Protein AF-A0AAD7MWV4-F1 (afdb_monomer)

Mean predicted aligned error: 7.52 Å

Secondary structure (DSSP, 8-state):
--TT-SSGGGGS-SGGGGGGGHHHHHHHHHHHHHHHHHHHHHHHTTPPPP-SHHHHHHHTT--TTS---SS--GGGS-HHHHHHHHHHHHHHHHHHHHHHHHHHHHHHSSSS-S--HHHHHHHHHHHHHHHHHHHHHHHHHHHHHHHHHHHH-TT----HHHHHHHHHHHHHHHHHHHHHHHHHHHHHHHHTTGGGSHHHHTTHHHHTTS----S--

Organism: NCBI:txid1033252

Sequence (217 aa):
WWAFDIRGDEKEEGPIFNYGRLFTWFAVTAHVEKGFDAAITSFQRRESVPKTTAEAATCCHWRESEDLSAFTAWSALPGVVIKNMWMAAIAAVFLQWGTTGAAVFVAYWTPSIGIGCRSGSYLIYGIAATLSWILLVFSHLLSHSAMRRVERNPNHIPGFLSFFAVATRLFGKTLAICNAMWLIASSVMEDIGYFQTCWCQTDAYQYHQSGWTPVFK

Radius of gyration: 25.51 Å; Cα contacts (8 Å, |Δi|>4): 210; chains: 1; bounding box: 56×38×73 Å

Solvent-accessible surface area (backbone atoms only — not comparable to full-atom values): 11670 Å² total; per-residue (Å²): 132,80,47,77,45,58,73,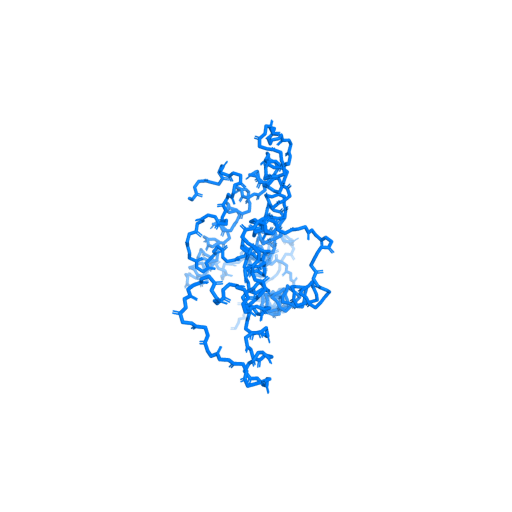38,51,47,75,48,87,58,80,91,29,48,81,45,32,57,59,42,54,48,50,53,48,54,53,52,50,51,28,50,55,33,43,53,53,41,53,74,70,66,51,78,82,62,89,45,72,69,46,40,30,57,55,29,67,54,56,99,78,69,72,81,57,71,54,67,56,79,90,74,58,57,69,67,56,58,51,51,54,52,51,51,50,51,51,51,52,48,56,52,45,55,53,39,45,48,51,24,50,55,44,21,66,47,93,32,78,39,56,18,58,63,17,40,48,40,46,52,43,51,49,36,49,51,52,16,50,54,28,39,53,50,14,40,56,31,20,50,57,40,51,38,47,31,70,78,34,76,86,52,77,78,49,71,52,34,53,51,16,26,52,33,31,43,52,13,51,52,38,42,52,51,35,53,52,47,53,54,52,50,54,52,34,54,75,76,42,57,58,71,35,69,61,32,43,18,16,28,83,71,41,56,88,75,39,52,63,80,90,78,127

pLDDT: mean 87.26, std 8.88, range [51.84, 97.62]

Structure (mmCIF, N/CA/C/O backbone):
data_AF-A0AAD7MWV4-F1
#
_entry.id   AF-A0AAD7MWV4-F1
#
loop_
_atom_site.group_PDB
_atom_site.id
_atom_site.type_symbol
_atom_site.label_atom_id
_atom_site.label_alt_id
_atom_site.label_comp_id
_atom_site.label_asym_id
_atom_site.label_entity_id
_atom_site.label_seq_id
_atom_site.pdbx_PDB_ins_code
_atom_site.Cartn_x
_atom_site.Cartn_y
_atom_site.Cartn_z
_atom_site.occupancy
_atom_site.B_iso_or_equiv
_atom_site.auth_seq_id
_atom_site.auth_comp_id
_atom_site.auth_asym_id
_atom_site.auth_atom_id
_atom_site.pdbx_PDB_model_num
ATOM 1 N N . TRP A 1 1 ? 16.503 -2.750 5.419 1.00 51.94 1 TRP A N 1
ATOM 2 C CA . TRP A 1 1 ? 15.342 -2.495 6.312 1.00 51.94 1 TRP A CA 1
ATOM 3 C C . TRP A 1 1 ? 15.202 -1.066 6.847 1.00 51.94 1 TRP A C 1
ATOM 5 O O . TRP A 1 1 ? 14.086 -0.546 6.834 1.00 51.94 1 TRP A O 1
ATOM 15 N N . TRP A 1 2 ? 16.272 -0.425 7.340 1.00 55.31 2 TRP A N 1
ATOM 16 C CA . TRP A 1 2 ? 16.222 0.962 7.825 1.00 55.31 2 TRP A CA 1
ATOM 17 C C . TRP A 1 2 ? 15.869 1.891 6.655 1.00 55.31 2 TRP A C 1
ATOM 19 O O . TRP A 1 2 ? 16.632 1.990 5.702 1.00 55.31 2 TRP A O 1
ATOM 29 N N . ALA A 1 3 ? 14.688 2.507 6.685 1.00 61.03 3 ALA A N 1
ATOM 30 C CA . ALA A 1 3 ? 14.006 3.149 5.552 1.00 61.03 3 ALA A CA 1
ATOM 31 C C . ALA A 1 3 ? 14.727 4.352 4.891 1.00 61.03 3 ALA A C 1
ATOM 33 O O . ALA A 1 3 ? 14.114 5.035 4.073 1.00 61.03 3 ALA A O 1
ATOM 34 N N . PHE A 1 4 ? 15.993 4.608 5.229 1.00 72.69 4 PHE A N 1
ATOM 35 C CA . PHE A 1 4 ? 16.789 5.772 4.837 1.00 72.69 4 PHE A CA 1
ATOM 36 C C . PHE A 1 4 ? 17.353 5.719 3.413 1.00 72.69 4 PHE A C 1
ATOM 38 O O . PHE A 1 4 ? 17.770 6.750 2.894 1.00 72.69 4 PHE A O 1
ATOM 45 N N . ASP A 1 5 ? 17.377 4.547 2.772 1.00 82.81 5 ASP A N 1
ATOM 46 C CA . ASP A 1 5 ? 17.825 4.435 1.380 1.00 82.81 5 ASP A CA 1
ATOM 47 C C . ASP A 1 5 ? 16.769 5.027 0.428 1.00 82.81 5 ASP A C 1
ATOM 49 O O . ASP A 1 5 ? 15.569 4.764 0.544 1.00 82.81 5 ASP A O 1
ATOM 53 N N . ILE A 1 6 ? 17.220 5.803 -0.554 1.00 80.69 6 ILE A N 1
ATOM 54 C CA . ILE A 1 6 ? 16.378 6.400 -1.594 1.00 80.69 6 ILE A CA 1
ATOM 55 C C . ILE A 1 6 ? 15.802 5.313 -2.501 1.00 80.69 6 ILE A C 1
ATOM 57 O O . ILE A 1 6 ? 14.628 5.398 -2.864 1.00 80.69 6 ILE A O 1
ATOM 61 N N . ARG A 1 7 ? 16.582 4.264 -2.806 1.00 80.69 7 ARG A N 1
ATOM 62 C CA . ARG A 1 7 ? 16.076 3.068 -3.506 1.00 80.69 7 ARG A CA 1
ATOM 63 C C . ARG A 1 7 ? 15.034 2.349 -2.662 1.00 80.69 7 ARG A C 1
ATOM 65 O O . ARG A 1 7 ? 14.045 1.839 -3.172 1.00 80.69 7 ARG A O 1
ATOM 72 N N . GLY A 1 8 ? 15.236 2.379 -1.348 1.00 83.06 8 GLY A N 1
ATOM 73 C CA . GLY A 1 8 ? 14.250 1.922 -0.392 1.00 83.06 8 GLY A CA 1
ATOM 74 C C . GLY A 1 8 ? 13.922 0.448 -0.520 1.00 83.06 8 GLY A C 1
ATOM 75 O O . GLY A 1 8 ? 14.800 -0.389 -0.712 1.00 83.06 8 GLY A O 1
ATOM 76 N N . ASP A 1 9 ? 12.628 0.165 -0.421 1.00 84.19 9 ASP A N 1
ATOM 77 C CA . ASP A 1 9 ? 12.087 -1.191 -0.388 1.00 84.19 9 ASP A CA 1
ATOM 78 C C . ASP A 1 9 ? 12.279 -1.943 -1.705 1.00 84.19 9 ASP A C 1
ATOM 80 O O . ASP A 1 9 ? 12.297 -3.164 -1.708 1.00 84.19 9 ASP A O 1
ATOM 84 N N . GLU A 1 10 ? 12.531 -1.250 -2.812 1.00 84.62 10 GLU A N 1
ATOM 85 C CA . GLU A 1 10 ? 12.816 -1.899 -4.087 1.00 84.62 10 GLU A CA 1
ATOM 86 C C . GLU A 1 10 ? 14.071 -2.790 -4.043 1.00 84.62 10 GLU A C 1
ATOM 88 O O . GLU A 1 10 ? 14.112 -3.868 -4.644 1.00 84.62 10 GLU A O 1
ATOM 93 N N . LYS A 1 11 ? 15.091 -2.366 -3.289 1.00 86.38 11 LYS A N 1
ATOM 94 C CA . LYS A 1 11 ? 16.346 -3.109 -3.123 1.00 86.38 11 LYS A CA 1
ATOM 95 C C . LYS A 1 11 ? 16.177 -4.342 -2.235 1.00 86.38 11 LYS A C 1
ATOM 97 O O . LYS A 1 11 ? 16.957 -5.282 -2.338 1.00 86.38 11 LYS A O 1
ATOM 102 N N . GLU A 1 12 ? 15.184 -4.334 -1.355 1.00 86.56 12 GLU A N 1
ATOM 103 C CA . GLU A 1 12 ? 15.005 -5.373 -0.349 1.00 86.56 12 GLU A CA 1
ATOM 104 C C . GLU A 1 12 ? 14.338 -6.606 -0.969 1.00 86.56 12 GLU A C 1
ATOM 106 O O . GLU A 1 12 ? 13.393 -6.509 -1.751 1.00 86.56 12 GLU A O 1
ATOM 111 N N . GLU A 1 13 ? 14.844 -7.789 -0.638 1.00 84.75 13 GLU A N 1
ATOM 112 C CA . GLU A 1 13 ? 14.312 -9.051 -1.144 1.00 84.75 13 GLU A CA 1
ATOM 113 C C . GLU A 1 13 ? 13.096 -9.519 -0.338 1.00 84.75 13 GLU A C 1
ATOM 115 O O . GLU A 1 13 ? 13.016 -9.328 0.875 1.00 84.75 13 GLU A O 1
ATOM 120 N N . GLY A 1 14 ? 12.157 -10.177 -1.018 1.00 84.06 14 GLY A N 1
ATOM 121 C CA . GLY A 1 14 ? 11.010 -10.829 -0.394 1.00 84.06 14 GLY A CA 1
ATOM 122 C C . GLY A 1 14 ? 9.652 -10.294 -0.858 1.00 84.06 14 GLY A C 1
ATOM 123 O O . GLY A 1 14 ? 9.541 -9.173 -1.356 1.00 84.06 14 GLY A O 1
ATOM 124 N N . PRO A 1 15 ? 8.586 -11.094 -0.678 1.00 83.38 15 PRO A N 1
ATOM 125 C CA . PRO A 1 15 ? 7.267 -10.799 -1.235 1.00 83.38 15 PRO A CA 1
ATOM 126 C C . PRO A 1 15 ? 6.638 -9.526 -0.657 1.00 83.38 15 PRO A C 1
ATOM 128 O O . PRO A 1 15 ? 5.903 -8.834 -1.357 1.00 83.38 15 PRO A O 1
ATOM 131 N N . ILE A 1 16 ? 6.965 -9.178 0.592 1.00 81.88 16 ILE A N 1
ATOM 132 C CA . ILE A 1 16 ? 6.458 -7.970 1.258 1.00 81.88 16 ILE A CA 1
ATOM 133 C C . ILE A 1 16 ? 6.932 -6.672 0.589 1.00 81.88 16 ILE A C 1
ATOM 135 O O . ILE A 1 16 ? 6.276 -5.646 0.730 1.00 81.88 16 ILE A O 1
ATOM 139 N N . PHE A 1 17 ? 8.028 -6.708 -0.174 1.00 85.06 17 PHE A N 1
ATOM 140 C CA . PHE A 1 17 ? 8.583 -5.541 -0.862 1.00 85.06 17 PHE A CA 1
ATOM 141 C C . PHE A 1 17 ? 8.210 -5.463 -2.344 1.00 85.06 17 PHE A C 1
ATOM 143 O O . PHE A 1 17 ? 8.574 -4.501 -3.019 1.00 85.06 17 PHE A O 1
ATOM 150 N N . ASN A 1 18 ? 7.436 -6.423 -2.863 1.00 85.44 18 ASN A N 1
ATOM 151 C CA . ASN A 1 18 ? 7.057 -6.463 -4.280 1.00 85.44 18 ASN A CA 1
ATOM 152 C C . ASN A 1 18 ? 6.318 -5.201 -4.744 1.00 85.44 18 ASN A C 1
ATOM 154 O O . ASN A 1 18 ? 6.450 -4.804 -5.901 1.00 85.44 18 ASN A O 1
ATOM 158 N N . TYR A 1 19 ? 5.589 -4.532 -3.845 1.00 83.12 19 TYR A N 1
ATOM 159 C CA . TYR A 1 19 ? 4.927 -3.261 -4.152 1.00 83.12 19 TYR A CA 1
ATOM 160 C C . TYR A 1 19 ? 5.919 -2.171 -4.603 1.00 83.12 19 TYR A C 1
ATOM 162 O O . TYR A 1 19 ? 5.546 -1.285 -5.369 1.00 83.12 19 TYR A O 1
ATOM 170 N N . GLY A 1 20 ? 7.175 -2.253 -4.149 1.00 83.31 20 GLY A N 1
ATOM 171 C CA . GLY A 1 20 ? 8.257 -1.330 -4.475 1.00 83.31 20 GLY A CA 1
ATOM 172 C C . GLY A 1 20 ? 8.947 -1.599 -5.815 1.00 83.31 20 GLY A C 1
ATOM 173 O O . GLY A 1 20 ? 9.823 -0.838 -6.194 1.00 83.31 20 GLY A O 1
ATOM 174 N N . ARG A 1 21 ? 8.590 -2.682 -6.519 1.00 85.38 21 ARG A N 1
ATOM 175 C CA . ARG A 1 21 ? 9.204 -3.111 -7.793 1.00 85.38 21 ARG A CA 1
ATOM 176 C C . ARG A 1 21 ? 8.245 -3.027 -8.968 1.00 85.38 21 ARG A C 1
ATOM 178 O O . ARG A 1 21 ? 8.513 -3.555 -10.038 1.00 85.38 21 ARG A O 1
ATOM 185 N N . LEU A 1 22 ? 7.090 -2.404 -8.774 1.00 82.81 22 LEU A N 1
ATOM 186 C CA . LEU A 1 22 ? 5.990 -2.468 -9.728 1.00 82.81 22 LEU A CA 1
ATOM 187 C C . LEU A 1 22 ? 6.400 -1.993 -11.134 1.00 82.81 22 LEU A C 1
ATOM 189 O O . LEU A 1 22 ? 6.060 -2.631 -12.127 1.00 82.81 22 LEU A O 1
ATOM 193 N N . PHE A 1 23 ? 7.155 -0.896 -11.221 1.00 83.00 23 PHE A N 1
ATOM 194 C CA . PHE A 1 23 ? 7.600 -0.342 -12.502 1.00 83.00 23 PHE A CA 1
ATOM 195 C C . PHE A 1 23 ? 8.780 -1.103 -13.090 1.00 83.00 23 PHE A C 1
ATOM 197 O O . PHE A 1 23 ? 8.803 -1.367 -14.287 1.00 83.00 23 PHE A O 1
ATOM 204 N N . THR A 1 24 ? 9.738 -1.485 -12.254 1.00 81.81 24 THR A N 1
ATOM 205 C CA . THR A 1 24 ? 10.972 -2.137 -12.697 1.00 81.81 24 THR A CA 1
ATOM 206 C C . THR A 1 24 ? 10.717 -3.576 -13.117 1.00 81.81 24 THR A C 1
ATOM 208 O O . THR A 1 24 ? 11.194 -4.017 -14.160 1.00 81.81 24 THR A O 1
ATOM 211 N N . TRP A 1 25 ? 9.823 -4.271 -12.415 1.00 83.06 25 TRP A N 1
ATOM 212 C CA . TRP A 1 25 ? 9.312 -5.573 -12.827 1.00 83.06 25 TRP A CA 1
ATOM 213 C C . TRP A 1 25 ? 8.522 -5.490 -14.135 1.00 83.06 25 TRP A C 1
ATOM 215 O O . TRP A 1 25 ? 8.694 -6.336 -15.014 1.00 83.06 25 TRP A O 1
ATOM 225 N N . PHE A 1 26 ? 7.699 -4.451 -14.313 1.00 81.69 26 PHE A N 1
ATOM 226 C CA . PHE A 1 26 ? 7.002 -4.238 -15.580 1.00 81.69 26 PHE A CA 1
ATOM 227 C C . PHE A 1 26 ? 7.977 -3.973 -16.740 1.00 81.69 26 PHE A C 1
ATOM 229 O O . PHE A 1 26 ? 7.827 -4.537 -17.819 1.00 81.69 26 PHE A O 1
ATOM 236 N N . ALA A 1 27 ? 9.008 -3.158 -16.515 1.00 79.69 27 ALA A N 1
ATOM 237 C CA . ALA A 1 27 ? 10.038 -2.869 -17.509 1.00 79.69 27 ALA A CA 1
ATOM 238 C C . ALA A 1 27 ? 10.745 -4.145 -17.984 1.00 79.69 27 ALA A C 1
ATOM 240 O O . ALA A 1 27 ? 10.863 -4.390 -19.185 1.00 79.69 27 ALA A O 1
ATOM 241 N N . VAL A 1 28 ? 11.164 -4.979 -17.027 1.00 82.81 28 VAL A N 1
ATOM 242 C CA . VAL A 1 28 ? 11.835 -6.253 -17.295 1.00 82.81 28 VAL A CA 1
ATOM 243 C C . VAL A 1 28 ? 10.908 -7.205 -18.041 1.00 82.81 28 VAL A C 1
ATOM 245 O O . VAL A 1 28 ? 11.306 -7.776 -19.051 1.00 82.81 28 VAL A O 1
ATOM 248 N N . THR A 1 29 ? 9.662 -7.356 -17.592 1.00 84.69 29 THR A N 1
ATOM 249 C CA . THR A 1 29 ? 8.717 -8.270 -18.248 1.00 84.69 29 THR A CA 1
ATOM 250 C C . THR A 1 29 ? 8.356 -7.834 -19.657 1.00 84.69 29 THR A C 1
ATOM 252 O O . THR A 1 29 ? 8.390 -8.671 -20.551 1.00 84.69 29 THR A O 1
ATOM 255 N N . ALA A 1 30 ? 8.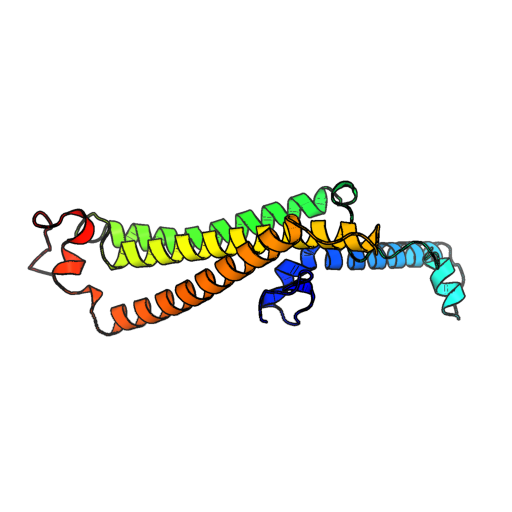123 -6.543 -19.893 1.00 80.62 30 ALA A N 1
ATOM 256 C CA . ALA A 1 30 ? 7.878 -6.020 -21.235 1.00 80.62 30 ALA A CA 1
ATOM 257 C C . ALA A 1 30 ? 9.091 -6.201 -22.165 1.00 80.62 30 ALA A C 1
ATOM 259 O O . ALA A 1 30 ? 8.933 -6.440 -23.362 1.00 80.62 30 ALA A O 1
ATOM 260 N N . HIS A 1 31 ? 10.313 -6.085 -21.638 1.00 80.12 31 HIS A N 1
ATOM 261 C CA . HIS A 1 31 ? 11.530 -6.339 -22.411 1.00 80.12 31 HIS A CA 1
ATOM 262 C C . HIS A 1 31 ? 11.666 -7.823 -22.790 1.00 80.12 31 HIS A C 1
ATOM 264 O O . HIS A 1 31 ? 11.952 -8.149 -23.943 1.00 80.12 31 HIS A O 1
ATOM 270 N N . VAL A 1 32 ? 11.403 -8.719 -21.836 1.00 85.31 32 VAL A N 1
ATOM 271 C CA . VAL A 1 32 ? 11.432 -10.172 -22.043 1.00 85.31 32 VAL A CA 1
ATOM 272 C C . VAL A 1 32 ? 10.339 -10.618 -23.021 1.00 85.31 32 VAL A C 1
ATOM 274 O O . VAL A 1 32 ? 10.633 -11.373 -23.945 1.00 85.31 32 VAL A O 1
ATOM 277 N N . GLU A 1 33 ? 9.112 -10.116 -22.871 1.00 86.88 33 GLU A N 1
ATOM 278 C CA . GLU A 1 33 ? 7.972 -10.387 -23.761 1.00 86.88 33 GLU A CA 1
ATOM 279 C C . GLU A 1 33 ? 8.300 -10.030 -25.216 1.00 86.88 33 GLU A C 1
ATOM 281 O O . GLU A 1 33 ? 8.187 -10.880 -26.095 1.00 86.88 33 GLU A O 1
ATOM 286 N N . LYS A 1 34 ? 8.825 -8.821 -25.465 1.00 84.00 34 LYS A N 1
ATOM 287 C CA . LYS A 1 34 ? 9.250 -8.398 -26.811 1.00 84.00 34 LYS A CA 1
ATOM 288 C C . LYS A 1 34 ? 10.309 -9.317 -27.417 1.00 84.00 34 LYS A C 1
ATOM 290 O O . LYS A 1 34 ? 10.264 -9.589 -28.614 1.00 84.00 34 LYS A O 1
ATOM 295 N N . GLY A 1 35 ? 11.261 -9.781 -26.605 1.00 84.50 35 GLY A N 1
ATOM 296 C CA . GLY A 1 35 ? 12.277 -10.732 -27.053 1.00 84.50 35 GLY A CA 1
ATOM 297 C C . GLY A 1 35 ? 11.662 -12.067 -27.478 1.00 84.50 35 GLY A C 1
ATOM 298 O O . GLY A 1 35 ? 12.000 -12.593 -28.537 1.00 84.50 35 GLY A O 1
ATOM 299 N N . PHE A 1 36 ? 10.711 -12.587 -26.696 1.00 88.31 36 PHE A N 1
ATOM 300 C CA . PHE A 1 36 ? 9.981 -13.805 -27.047 1.00 88.31 36 PHE A CA 1
ATOM 301 C C . PHE A 1 36 ? 9.131 -13.636 -28.310 1.00 88.31 36 PHE A C 1
ATOM 303 O O . PHE A 1 36 ? 9.188 -14.500 -29.182 1.00 88.31 36 PHE A O 1
ATOM 310 N N . ASP A 1 37 ? 8.409 -12.526 -28.458 1.00 89.50 37 ASP A N 1
ATOM 311 C CA . ASP A 1 37 ? 7.613 -12.242 -29.659 1.00 89.50 37 ASP A CA 1
ATOM 312 C C . ASP A 1 37 ? 8.480 -12.174 -30.924 1.00 89.50 37 ASP A C 1
ATOM 314 O O . ASP A 1 37 ? 8.126 -12.728 -31.974 1.00 89.50 37 ASP A O 1
ATOM 318 N N . ALA A 1 38 ? 9.652 -11.541 -30.826 1.00 86.06 38 ALA A N 1
ATOM 319 C CA . ALA A 1 38 ? 10.622 -11.476 -31.914 1.00 86.06 38 ALA A CA 1
ATOM 320 C C . ALA A 1 38 ? 11.157 -12.872 -32.282 1.00 86.06 38 ALA A C 1
ATOM 322 O O . ALA A 1 38 ? 11.156 -13.245 -33.459 1.00 86.06 38 ALA A O 1
ATOM 323 N N . ALA A 1 39 ? 11.513 -13.685 -31.283 1.00 85.94 39 ALA A N 1
ATOM 324 C CA . ALA A 1 39 ? 11.961 -15.060 -31.490 1.00 85.94 39 ALA A CA 1
ATOM 325 C C . ALA A 1 39 ? 10.873 -15.940 -32.134 1.00 85.94 39 ALA A C 1
ATOM 327 O O . ALA A 1 39 ? 11.145 -16.663 -33.092 1.00 85.94 39 ALA A O 1
ATOM 328 N N . ILE A 1 40 ? 9.622 -15.847 -31.668 1.00 89.50 40 ILE A N 1
ATOM 329 C CA . ILE A 1 40 ? 8.481 -16.571 -32.252 1.00 89.50 40 ILE A CA 1
ATOM 330 C C . ILE A 1 40 ? 8.292 -16.176 -33.721 1.00 89.50 40 ILE A C 1
ATOM 332 O O . ILE A 1 40 ? 8.108 -17.045 -34.576 1.00 89.50 40 ILE A O 1
ATOM 336 N N . THR A 1 41 ? 8.384 -14.882 -34.033 1.00 89.56 41 THR A N 1
ATOM 337 C CA . THR A 1 41 ? 8.254 -14.371 -35.405 1.00 89.56 41 THR A CA 1
ATOM 338 C C . THR A 1 41 ? 9.362 -14.903 -36.319 1.00 89.56 41 THR A C 1
ATOM 340 O O . THR A 1 41 ? 9.085 -15.301 -37.452 1.00 89.56 41 THR A O 1
ATOM 343 N N . SER A 1 42 ? 10.604 -14.966 -35.832 1.00 86.31 42 SER A N 1
ATOM 344 C CA . SER A 1 42 ? 11.741 -15.552 -36.555 1.00 86.31 42 SER A CA 1
ATOM 345 C C . SER A 1 42 ? 11.525 -17.048 -36.838 1.00 86.31 42 SER A C 1
ATOM 347 O O . SER A 1 42 ? 11.653 -17.499 -37.982 1.00 86.31 42 SER A O 1
ATOM 349 N N . PHE A 1 43 ? 11.053 -17.815 -35.847 1.00 86.06 43 PHE A N 1
ATOM 350 C CA . PHE A 1 43 ? 10.733 -19.235 -36.036 1.00 86.06 43 PHE A CA 1
ATOM 351 C C . PHE A 1 43 ? 9.599 -19.472 -37.035 1.00 86.06 43 PHE A C 1
ATOM 353 O O . PHE A 1 43 ? 9.680 -20.391 -37.852 1.00 86.06 43 PHE A O 1
ATOM 360 N N . GLN A 1 44 ? 8.560 -18.633 -37.029 1.00 90.62 44 GLN A N 1
ATOM 361 C CA . GLN A 1 44 ? 7.478 -18.709 -38.017 1.00 90.62 44 GLN A CA 1
ATOM 362 C C . GLN A 1 44 ? 7.979 -18.471 -39.448 1.00 90.62 44 GLN A C 1
ATOM 364 O O . GLN A 1 44 ? 7.474 -19.089 -40.387 1.00 90.62 44 GLN A O 1
ATOM 369 N N . ARG A 1 45 ? 9.012 -17.639 -39.622 1.00 89.25 45 ARG A N 1
ATOM 370 C CA . ARG A 1 45 ? 9.680 -17.403 -40.914 1.00 89.25 45 ARG A CA 1
ATOM 371 C C . ARG A 1 45 ? 10.652 -18.515 -41.321 1.00 89.25 45 ARG A C 1
ATOM 373 O O . ARG A 1 45 ? 11.243 -18.424 -42.393 1.00 89.25 45 ARG A O 1
ATOM 380 N N . ARG A 1 46 ? 10.778 -19.582 -40.518 1.00 86.31 46 ARG A N 1
ATOM 381 C CA . ARG A 1 46 ? 11.741 -20.687 -40.697 1.00 86.31 46 ARG A CA 1
ATOM 382 C C . ARG A 1 46 ? 13.197 -20.218 -40.739 1.00 86.31 46 ARG A C 1
ATOM 384 O O . ARG A 1 46 ? 14.032 -20.846 -41.389 1.00 86.31 46 ARG A O 1
ATOM 391 N N . GLU A 1 47 ? 13.503 -19.124 -40.053 1.00 83.94 47 GLU A N 1
ATOM 392 C CA . GLU A 1 47 ? 14.885 -18.711 -39.843 1.00 83.94 47 GLU A CA 1
ATOM 393 C C . GLU A 1 47 ? 15.599 -19.728 -38.933 1.00 83.94 47 GLU A C 1
ATOM 395 O O . GLU A 1 47 ? 14.978 -20.452 -38.147 1.00 83.94 47 GLU A O 1
ATOM 400 N N . SER A 1 48 ? 16.917 -19.849 -39.083 1.00 82.19 48 SER A N 1
ATOM 401 C CA . SER A 1 48 ? 17.710 -20.795 -38.298 1.00 82.19 48 SER A CA 1
ATOM 402 C C . SER A 1 48 ? 17.771 -20.382 -36.831 1.00 82.19 48 SER A C 1
ATOM 404 O O . SER A 1 48 ? 17.999 -19.211 -36.537 1.00 82.19 48 SER A O 1
ATOM 406 N N . VAL A 1 49 ? 17.666 -21.357 -35.922 1.00 84.31 49 VAL A N 1
ATOM 407 C CA . VAL A 1 49 ? 17.844 -21.134 -34.480 1.00 84.31 49 VAL A CA 1
ATOM 408 C C . VAL A 1 49 ? 19.211 -20.471 -34.233 1.00 84.31 49 VAL A C 1
ATOM 410 O O . VAL A 1 49 ? 20.221 -21.031 -34.681 1.00 84.31 49 VAL A O 1
ATOM 413 N N . PRO A 1 50 ? 19.271 -19.321 -33.535 1.00 85.69 50 PRO A N 1
ATOM 414 C CA . PRO A 1 50 ? 20.535 -18.674 -33.209 1.00 85.69 50 PRO A CA 1
ATOM 415 C C . PRO A 1 50 ? 21.403 -19.609 -32.358 1.00 85.69 50 PRO A C 1
ATOM 417 O O . PRO A 1 50 ? 20.927 -20.222 -31.401 1.00 85.69 50 PRO A O 1
ATOM 420 N N . LYS A 1 51 ? 22.681 -19.741 -32.718 1.00 86.94 51 LYS A N 1
ATOM 421 C CA . LYS A 1 51 ? 23.643 -20.637 -32.051 1.00 86.94 51 LYS A CA 1
ATOM 422 C C . LYS A 1 51 ? 24.515 -19.901 -31.043 1.00 86.94 51 LYS A C 1
ATOM 424 O O . LYS A 1 51 ? 25.108 -20.531 -30.171 1.00 86.94 51 LYS A O 1
ATOM 429 N N . THR A 1 52 ? 24.605 -18.581 -31.171 1.00 88.00 52 THR A N 1
ATOM 430 C CA . THR A 1 52 ? 25.391 -17.717 -30.289 1.00 88.00 52 THR A CA 1
ATOM 431 C C . THR A 1 52 ? 24.509 -16.686 -29.590 1.00 88.00 52 THR A C 1
ATOM 433 O O . THR A 1 52 ? 23.418 -16.355 -30.052 1.00 88.00 52 THR A O 1
ATOM 436 N N . THR A 1 53 ? 24.989 -16.144 -28.471 1.00 83.00 53 THR A N 1
ATOM 437 C CA . THR A 1 53 ? 24.305 -15.070 -27.733 1.00 83.00 53 THR A CA 1
ATOM 438 C C . THR A 1 53 ? 24.163 -13.792 -28.562 1.00 83.00 53 THR A C 1
ATOM 440 O O . THR A 1 53 ? 23.139 -13.124 -28.466 1.00 83.00 53 THR A O 1
ATOM 443 N N . ALA A 1 54 ? 25.142 -13.479 -29.416 1.00 83.19 54 ALA A N 1
ATOM 444 C CA . ALA A 1 54 ? 25.094 -12.330 -30.321 1.00 83.19 54 ALA A CA 1
ATOM 445 C C . ALA A 1 54 ? 24.032 -12.497 -31.425 1.00 83.19 54 ALA A C 1
ATOM 447 O O . ALA A 1 54 ? 23.276 -11.568 -31.720 1.00 83.19 54 ALA A O 1
ATOM 448 N N . GLU A 1 55 ? 23.921 -13.699 -31.999 1.00 83.88 55 GLU A N 1
ATOM 449 C CA . GLU A 1 55 ? 22.847 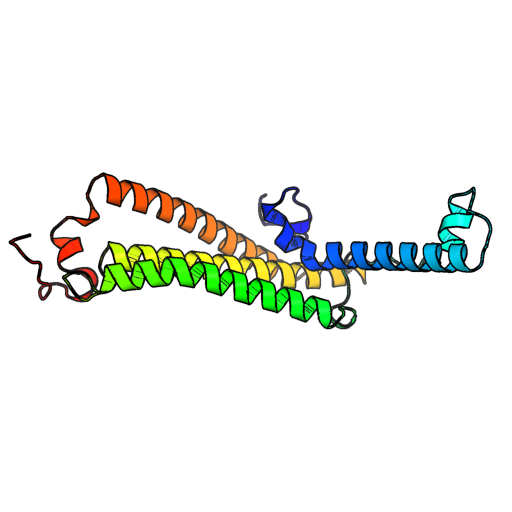-14.031 -32.943 1.00 83.88 55 GLU A CA 1
ATOM 450 C C . GLU A 1 55 ? 21.476 -13.991 -32.261 1.00 83.88 55 GLU A C 1
ATOM 452 O O . GLU A 1 55 ? 20.530 -13.463 -32.837 1.00 83.88 55 GLU A O 1
ATOM 457 N N . ALA A 1 56 ? 21.368 -14.489 -31.024 1.00 83.06 56 ALA A N 1
ATOM 458 C CA . ALA A 1 56 ? 20.127 -14.445 -30.255 1.00 83.06 56 ALA A CA 1
ATOM 459 C C . ALA A 1 56 ? 19.707 -13.005 -29.928 1.00 83.06 56 ALA A C 1
ATOM 461 O O . ALA A 1 56 ? 18.547 -12.655 -30.119 1.00 83.06 56 ALA A O 1
ATOM 462 N N . ALA A 1 57 ? 20.644 -12.145 -29.518 1.00 81.56 57 ALA A N 1
ATOM 463 C CA . ALA A 1 57 ? 20.376 -10.725 -29.300 1.00 81.56 57 ALA A CA 1
ATOM 464 C C . ALA A 1 57 ? 19.884 -10.043 -30.586 1.00 81.56 57 ALA A C 1
ATOM 466 O O . ALA A 1 57 ? 18.895 -9.316 -30.566 1.00 81.56 57 ALA A O 1
ATOM 467 N N . THR A 1 58 ? 20.507 -10.350 -31.727 1.00 82.88 58 THR A N 1
ATOM 468 C CA . THR A 1 58 ? 20.091 -9.820 -33.034 1.00 82.88 58 THR A CA 1
ATOM 469 C C . THR A 1 58 ? 18.697 -10.317 -33.433 1.00 82.88 58 THR A C 1
ATOM 471 O O . THR A 1 58 ? 17.859 -9.520 -33.853 1.00 82.88 58 THR A O 1
ATOM 474 N N . CYS A 1 59 ? 18.429 -11.615 -33.255 1.00 82.44 59 CYS A N 1
ATOM 475 C CA . CYS A 1 59 ? 17.137 -12.254 -33.513 1.00 82.44 59 CYS A CA 1
ATOM 476 C C . CYS A 1 59 ? 16.015 -11.664 -32.646 1.00 82.44 59 CYS A C 1
ATOM 478 O O . CYS A 1 59 ? 14.903 -11.463 -33.124 1.00 82.44 59 CYS A O 1
ATOM 480 N N . CYS A 1 60 ? 16.309 -11.362 -31.382 1.00 81.25 60 CYS A N 1
ATOM 481 C CA . CYS A 1 60 ? 15.368 -10.760 -30.439 1.00 81.25 60 CYS A CA 1
ATOM 482 C C . CYS A 1 60 ? 15.290 -9.227 -30.553 1.00 81.25 60 CYS A C 1
ATOM 484 O O . CYS A 1 60 ? 14.617 -8.590 -29.743 1.00 81.25 60 CYS A O 1
ATOM 486 N N . HIS A 1 61 ? 15.989 -8.622 -31.523 1.00 77.69 61 HIS A N 1
ATOM 487 C CA . HIS A 1 61 ? 16.144 -7.171 -31.669 1.00 77.69 61 HIS A CA 1
ATOM 488 C C . HIS A 1 61 ? 16.640 -6.462 -30.396 1.00 77.69 61 HIS A C 1
ATOM 490 O O . HIS A 1 61 ? 16.331 -5.296 -30.153 1.00 77.69 61 HIS A O 1
ATOM 496 N N . TRP A 1 62 ? 17.433 -7.149 -29.578 1.00 80.00 62 TRP A N 1
ATOM 497 C CA . TRP A 1 62 ? 18.100 -6.563 -28.425 1.00 80.00 62 TRP A CA 1
ATOM 498 C C . TRP A 1 62 ? 19.324 -5.787 -28.905 1.00 80.00 62 TRP A C 1
ATOM 500 O O . TRP A 1 62 ? 20.322 -6.365 -29.337 1.00 80.00 62 TRP A O 1
ATOM 510 N N . ARG A 1 63 ? 19.248 -4.456 -28.859 1.00 66.50 63 ARG A N 1
ATOM 511 C CA . ARG A 1 63 ? 20.388 -3.589 -29.158 1.00 66.50 63 ARG A CA 1
ATOM 512 C C . ARG A 1 63 ? 21.233 -3.439 -27.895 1.00 66.50 63 ARG A C 1
ATOM 514 O O . ARG A 1 63 ? 20.708 -3.029 -26.867 1.00 66.50 63 ARG A O 1
ATOM 521 N N . GLU A 1 64 ? 22.534 -3.712 -27.995 1.00 58.12 64 GLU A N 1
ATOM 522 C CA . GLU A 1 64 ? 23.523 -3.634 -26.897 1.00 58.12 64 GLU A CA 1
ATOM 523 C C . GLU A 1 64 ? 23.520 -2.292 -26.130 1.00 58.12 64 GLU A C 1
ATOM 525 O O . GLU A 1 64 ? 24.010 -2.223 -25.008 1.00 58.12 64 GLU A O 1
ATOM 530 N N . SER A 1 65 ? 22.956 -1.233 -26.725 1.00 51.84 65 SER A N 1
ATOM 531 C CA . SER A 1 65 ? 22.926 0.130 -26.188 1.00 51.84 65 SER A CA 1
ATOM 532 C C . SER A 1 65 ? 21.524 0.735 -26.027 1.00 51.84 65 SER A C 1
ATOM 534 O O . SER A 1 65 ? 21.428 1.936 -25.785 1.00 51.84 65 SER A O 1
ATOM 536 N N . GLU A 1 66 ? 20.433 -0.019 -26.213 1.00 54.03 66 GLU A N 1
ATOM 537 C CA . GLU A 1 66 ? 19.106 0.461 -25.794 1.00 54.03 66 GLU A CA 1
ATOM 538 C C . GLU A 1 66 ? 18.876 0.057 -24.341 1.00 54.03 66 GLU A C 1
ATOM 540 O O . GLU A 1 66 ? 18.267 -0.965 -24.032 1.00 54.03 66 GLU A O 1
ATOM 545 N N . ASP A 1 67 ? 19.464 0.898 -23.486 1.00 52.47 67 ASP A N 1
ATOM 546 C CA . ASP A 1 67 ? 19.241 1.080 -22.058 1.00 52.47 67 ASP A CA 1
ATOM 547 C C . ASP A 1 67 ? 18.003 0.345 -21.544 1.00 52.47 67 ASP A C 1
ATOM 549 O O . ASP A 1 67 ? 16.867 0.820 -21.668 1.00 52.47 67 ASP A O 1
ATOM 553 N N . LEU A 1 68 ? 18.225 -0.782 -20.867 1.00 61.81 68 LEU A N 1
ATOM 554 C CA . LEU A 1 68 ? 17.276 -1.254 -19.873 1.00 61.81 68 LEU A CA 1
ATOM 555 C C . LEU A 1 68 ? 17.281 -0.208 -18.750 1.00 61.81 68 LEU A C 1
ATOM 557 O O . LEU A 1 68 ? 17.963 -0.381 -17.743 1.00 61.81 68 LEU A O 1
ATOM 561 N N . SER A 1 69 ? 16.596 0.921 -18.963 1.00 68.62 69 SER A N 1
ATOM 562 C CA . SER A 1 69 ? 16.474 1.959 -17.951 1.00 68.62 69 SER A CA 1
ATOM 563 C C . SER A 1 69 ? 15.873 1.275 -16.740 1.00 68.62 69 SER A C 1
ATOM 565 O O . SER A 1 69 ? 14.740 0.779 -16.822 1.00 68.62 69 SER A O 1
ATOM 567 N N . ALA A 1 70 ? 16.632 1.212 -15.651 1.00 72.62 70 ALA A N 1
ATOM 568 C CA . ALA A 1 70 ? 16.180 0.576 -14.432 1.00 72.62 70 ALA A CA 1
ATOM 569 C C . ALA A 1 70 ? 14.853 1.214 -14.010 1.00 72.62 70 ALA A C 1
ATOM 571 O O . ALA A 1 70 ? 13.965 0.505 -13.559 1.00 72.62 70 ALA A O 1
ATOM 572 N N . PHE A 1 71 ? 14.664 2.515 -14.274 1.00 80.94 71 PHE A N 1
ATOM 573 C CA . PHE A 1 71 ? 13.456 3.256 -13.935 1.00 80.94 71 PHE A CA 1
ATOM 574 C C . PHE A 1 71 ? 12.693 3.762 -15.170 1.00 80.94 71 PHE A C 1
ATOM 576 O O . PHE A 1 71 ? 12.983 4.818 -15.740 1.00 80.94 71 PHE A O 1
ATOM 583 N N . THR A 1 72 ? 11.610 3.067 -15.536 1.00 82.81 72 THR A N 1
ATOM 584 C CA . THR A 1 72 ? 10.749 3.461 -16.665 1.00 82.81 72 THR A CA 1
ATOM 585 C C . THR A 1 72 ? 10.080 4.821 -16.479 1.00 82.81 72 THR A C 1
ATOM 587 O O . THR A 1 72 ? 9.580 5.172 -15.405 1.00 82.81 72 THR A O 1
ATOM 590 N N . ALA A 1 73 ? 9.985 5.584 -17.568 1.00 82.31 73 ALA A N 1
ATOM 591 C CA . ALA A 1 73 ? 9.221 6.824 -17.598 1.00 82.31 73 ALA A CA 1
ATOM 592 C C . ALA A 1 73 ? 7.714 6.581 -17.417 1.00 82.31 73 ALA A C 1
ATOM 594 O O . ALA A 1 73 ? 7.150 5.680 -18.026 1.00 82.31 73 ALA A O 1
ATOM 595 N N . TRP A 1 74 ? 7.041 7.463 -16.671 1.00 80.94 74 TRP A N 1
ATOM 596 C CA . TRP A 1 74 ? 5.583 7.424 -16.486 1.00 80.94 74 TRP A CA 1
ATOM 597 C C . TRP A 1 74 ? 4.800 7.419 -17.802 1.00 80.94 74 TRP A C 1
ATOM 599 O O . TRP A 1 74 ? 3.811 6.710 -17.933 1.00 80.94 74 TRP A O 1
ATOM 609 N N . SER A 1 75 ? 5.269 8.183 -18.790 1.00 80.19 75 SER A N 1
ATOM 610 C CA . SER A 1 75 ? 4.660 8.271 -20.120 1.00 80.19 75 SER A CA 1
ATOM 611 C C . SER A 1 75 ? 4.864 7.021 -20.978 1.00 80.19 75 SER A C 1
ATOM 613 O O . SER A 1 75 ? 4.192 6.879 -21.991 1.00 80.19 75 SER A O 1
ATOM 615 N N . ALA A 1 76 ? 5.801 6.143 -20.611 1.00 80.88 76 ALA A N 1
ATOM 616 C CA . ALA A 1 76 ? 6.096 4.914 -21.343 1.00 80.88 76 ALA A CA 1
ATOM 617 C C . ALA A 1 76 ? 5.276 3.713 -20.840 1.00 80.88 76 ALA A C 1
ATOM 619 O O . ALA A 1 76 ? 5.369 2.631 -21.414 1.00 80.88 76 ALA A O 1
ATOM 620 N N . LEU A 1 77 ? 4.483 3.882 -19.775 1.00 81.12 77 LEU A N 1
ATOM 621 C CA . LEU A 1 77 ? 3.659 2.811 -19.224 1.00 81.12 77 LEU A CA 1
ATOM 622 C C . LEU A 1 77 ? 2.429 2.567 -20.113 1.00 81.12 77 LEU A C 1
ATOM 624 O O . LEU A 1 77 ? 1.641 3.493 -20.328 1.00 81.12 77 LEU A O 1
ATOM 628 N N . PRO A 1 78 ? 2.207 1.330 -20.595 1.00 83.25 78 PRO A N 1
ATOM 629 C CA . PRO A 1 78 ? 1.001 1.000 -21.339 1.00 83.25 78 PRO A CA 1
ATOM 630 C C . PRO A 1 78 ? -0.251 1.198 -20.479 1.00 83.25 78 PRO A C 1
ATOM 632 O O . PRO A 1 78 ? -0.279 0.843 -19.298 1.00 83.25 78 PRO A O 1
ATOM 635 N N . GLY A 1 79 ? -1.330 1.698 -21.086 1.00 85.94 79 GLY A N 1
ATOM 636 C CA . GLY A 1 79 ? -2.589 1.963 -20.377 1.00 85.94 79 GLY A CA 1
ATOM 637 C C . GLY A 1 79 ? -3.193 0.724 -19.702 1.00 85.94 79 GLY A C 1
ATOM 638 O O . GLY A 1 79 ? -3.821 0.839 -18.651 1.00 85.94 79 GLY A O 1
ATOM 639 N N . VAL A 1 80 ? -2.943 -0.470 -20.252 1.00 86.44 80 VAL A N 1
ATOM 640 C CA . VAL A 1 80 ? -3.366 -1.754 -19.663 1.00 86.44 80 VAL A CA 1
ATOM 641 C C . VAL A 1 80 ? -2.741 -1.971 -18.284 1.00 86.44 80 VAL A C 1
ATOM 643 O O . VAL A 1 80 ? -3.416 -2.427 -17.367 1.00 86.44 80 VAL A O 1
ATOM 646 N N . VAL A 1 81 ? -1.477 -1.590 -18.102 1.00 84.19 81 VAL A N 1
ATOM 647 C CA . VAL A 1 81 ? -0.767 -1.758 -16.829 1.00 84.19 81 VAL A CA 1
ATOM 648 C C . VAL A 1 81 ? -1.352 -0.838 -15.778 1.00 84.19 81 VAL A C 1
ATOM 650 O O . VAL A 1 81 ? -1.702 -1.291 -14.695 1.00 84.19 81 VAL A O 1
ATOM 653 N N . ILE A 1 82 ? -1.523 0.441 -16.119 1.00 86.12 82 ILE A N 1
ATOM 654 C CA . ILE A 1 82 ? -2.123 1.434 -15.224 1.00 86.12 82 ILE A CA 1
ATOM 655 C C . ILE A 1 82 ? -3.525 0.977 -14.810 1.00 86.12 82 ILE A C 1
ATOM 657 O O . ILE A 1 82 ? -3.856 1.000 -13.626 1.00 86.12 82 ILE A O 1
ATOM 661 N N . LYS A 1 83 ? -4.326 0.482 -15.762 1.00 90.62 83 LYS A N 1
ATOM 662 C CA . LYS A 1 83 ? -5.639 -0.106 -15.479 1.00 90.62 83 LYS A CA 1
ATOM 663 C C . LYS A 1 83 ? -5.533 -1.270 -14.489 1.00 90.62 83 LYS A C 1
ATOM 665 O O . LYS A 1 83 ? -6.267 -1.282 -13.507 1.00 90.62 83 LYS A O 1
ATOM 670 N N . ASN A 1 84 ? -4.631 -2.223 -14.716 1.00 89.56 84 ASN A N 1
ATOM 671 C CA . ASN A 1 84 ? -4.462 -3.384 -13.840 1.00 89.56 84 ASN A CA 1
ATOM 672 C C . ASN A 1 84 ? -4.010 -2.980 -12.429 1.00 89.56 84 ASN A C 1
ATOM 674 O O . ASN A 1 84 ? -4.540 -3.506 -11.454 1.00 89.56 84 ASN A O 1
ATOM 678 N N . MET A 1 85 ? -3.096 -2.012 -12.310 1.00 87.38 85 MET A N 1
ATOM 679 C CA . MET A 1 85 ? -2.658 -1.458 -11.024 1.00 87.38 85 MET A CA 1
ATOM 680 C C . MET A 1 85 ? -3.833 -0.851 -10.248 1.00 87.38 85 MET A C 1
ATOM 682 O O . MET A 1 85 ? -4.028 -1.167 -9.075 1.00 87.38 85 MET A O 1
ATOM 686 N N . TRP A 1 86 ? -4.648 -0.020 -10.907 1.00 91.31 86 TRP A N 1
ATOM 687 C CA . TRP A 1 86 ? -5.827 0.588 -10.288 1.00 91.31 86 TRP A CA 1
ATOM 688 C C . TRP A 1 86 ? -6.879 -0.447 -9.895 1.00 91.31 86 TRP A C 1
ATOM 690 O O . TRP A 1 86 ? -7.402 -0.389 -8.785 1.00 91.31 86 TRP A O 1
ATOM 700 N N . MET A 1 87 ? -7.158 -1.424 -10.759 1.00 93.75 87 MET A N 1
ATOM 701 C CA . MET A 1 87 ? -8.100 -2.505 -10.456 1.00 93.75 87 MET A CA 1
ATOM 702 C C . MET A 1 87 ? -7.632 -3.351 -9.269 1.00 93.75 87 MET A C 1
ATOM 704 O O . MET A 1 87 ? -8.440 -3.674 -8.402 1.00 93.75 87 MET A O 1
ATOM 708 N N . ALA A 1 88 ? -6.336 -3.665 -9.190 1.00 92.06 88 ALA A N 1
ATOM 709 C CA . ALA A 1 88 ? -5.761 -4.385 -8.059 1.00 92.06 88 ALA A CA 1
ATOM 710 C C . ALA A 1 88 ? -5.863 -3.576 -6.756 1.00 92.06 88 ALA A C 1
ATOM 712 O O . ALA A 1 88 ? -6.243 -4.125 -5.725 1.00 92.06 88 ALA A O 1
ATOM 713 N N . ALA A 1 89 ? -5.592 -2.267 -6.804 1.00 92.44 89 ALA A N 1
ATOM 714 C CA . ALA A 1 89 ? -5.743 -1.382 -5.652 1.00 92.44 89 ALA A CA 1
ATOM 715 C C . ALA A 1 89 ? -7.202 -1.309 -5.169 1.00 92.44 89 ALA A C 1
ATOM 717 O O . ALA A 1 89 ? -7.461 -1.455 -3.976 1.00 92.44 89 ALA A O 1
ATOM 718 N N . ILE A 1 90 ? -8.162 -1.149 -6.087 1.00 95.38 90 ILE A N 1
ATOM 719 C CA . ILE A 1 90 ? -9.597 -1.135 -5.765 1.00 95.38 90 ILE A CA 1
ATOM 720 C C . ILE A 1 90 ? -10.023 -2.472 -5.157 1.00 95.38 90 ILE A C 1
ATOM 722 O O . ILE A 1 90 ? -10.691 -2.481 -4.126 1.00 95.38 90 ILE A O 1
ATOM 726 N N . ALA A 1 91 ? -9.609 -3.593 -5.752 1.00 96.25 91 ALA A N 1
ATOM 727 C CA . ALA A 1 91 ? -9.911 -4.921 -5.230 1.00 96.25 91 ALA A CA 1
ATOM 728 C C . ALA A 1 91 ? -9.341 -5.118 -3.815 1.00 96.25 91 ALA A C 1
ATOM 730 O O . ALA A 1 91 ? -10.045 -5.609 -2.938 1.00 96.25 91 ALA A O 1
ATOM 731 N N . ALA A 1 92 ? -8.103 -4.681 -3.563 1.00 93.81 92 ALA A N 1
ATOM 732 C CA . ALA A 1 92 ? -7.480 -4.763 -2.244 1.00 93.81 92 ALA A CA 1
ATOM 733 C C . ALA A 1 92 ? -8.220 -3.913 -1.195 1.00 93.81 92 ALA A C 1
ATOM 735 O O . ALA A 1 92 ? -8.510 -4.400 -0.103 1.00 93.81 92 ALA A O 1
ATOM 736 N N . VAL A 1 93 ? -8.584 -2.671 -1.531 1.00 95.12 93 VAL A N 1
ATOM 737 C CA . VAL A 1 93 ? -9.358 -1.784 -0.643 1.00 95.12 93 VAL A CA 1
ATOM 738 C C . VAL A 1 93 ? -10.748 -2.360 -0.374 1.00 95.12 93 VAL A C 1
ATOM 740 O O . VAL A 1 93 ? -11.199 -2.344 0.771 1.00 95.12 93 VAL A O 1
ATOM 743 N N . PHE A 1 94 ? -11.405 -2.908 -1.398 1.00 96.50 94 PHE A N 1
ATOM 744 C CA . PHE A 1 94 ? -12.698 -3.570 -1.257 1.00 96.50 94 PHE A CA 1
ATOM 745 C C . PHE A 1 94 ? -12.615 -4.792 -0.341 1.00 96.50 94 PHE A C 1
ATOM 747 O O . PHE A 1 94 ? -13.458 -4.941 0.532 1.00 96.50 94 PHE A O 1
ATOM 754 N N . LEU A 1 95 ? -11.595 -5.643 -0.479 1.00 95.75 95 LEU A N 1
ATOM 755 C CA . LEU A 1 95 ? -11.406 -6.796 0.408 1.00 95.75 95 LEU A CA 1
ATOM 756 C C . LEU A 1 95 ? -11.123 -6.368 1.857 1.00 95.75 95 LEU A C 1
ATOM 758 O O . LEU A 1 95 ? -11.708 -6.922 2.793 1.00 95.75 95 LEU A O 1
ATOM 762 N N . GLN A 1 96 ? -10.279 -5.349 2.043 1.00 95.38 96 GLN A N 1
ATOM 763 C CA . GLN A 1 96 ? -9.936 -4.812 3.361 1.00 95.38 96 GLN A CA 1
ATOM 764 C C . GLN A 1 96 ? -11.169 -4.250 4.077 1.00 95.38 96 GLN A C 1
ATOM 766 O O . GLN A 1 96 ? -11.457 -4.624 5.215 1.00 95.38 96 GLN A O 1
ATOM 771 N N . TRP A 1 97 ? -11.908 -3.354 3.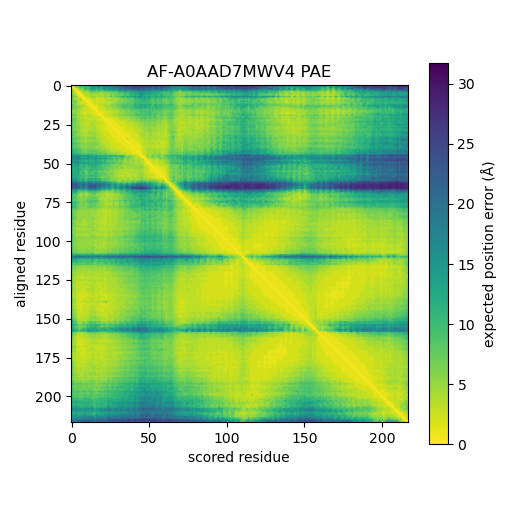421 1.00 97.06 97 TRP A N 1
ATOM 772 C CA . TRP A 1 97 ? -13.088 -2.721 4.011 1.00 97.06 97 TRP A CA 1
ATOM 773 C C . TRP A 1 97 ? -14.337 -3.591 3.949 1.00 97.06 97 TRP A C 1
ATOM 775 O O . TRP A 1 97 ? -15.223 -3.415 4.774 1.00 97.06 97 TRP A O 1
ATOM 785 N N . GLY A 1 98 ? -14.409 -4.559 3.043 1.00 96.75 98 GLY A N 1
ATOM 786 C CA . GLY A 1 98 ? -15.498 -5.529 2.998 1.00 96.75 98 GLY A CA 1
ATOM 787 C C . GLY A 1 98 ? -15.525 -6.384 4.260 1.00 96.75 98 GLY A C 1
ATOM 788 O O . GLY A 1 98 ? -16.576 -6.559 4.866 1.00 96.75 98 GLY A O 1
ATOM 789 N N . THR A 1 99 ? -14.360 -6.850 4.711 1.00 94.62 99 THR A N 1
ATOM 790 C CA . THR A 1 99 ? -14.238 -7.639 5.945 1.00 94.62 99 THR A CA 1
ATOM 791 C C . THR A 1 99 ? -14.234 -6.755 7.192 1.00 94.62 99 THR A C 1
ATOM 793 O O . THR A 1 99 ? -15.065 -6.932 8.082 1.00 94.62 99 THR A O 1
ATOM 796 N N . THR A 1 100 ? -13.355 -5.749 7.239 1.00 96.31 100 THR A N 1
ATOM 797 C CA . THR A 1 100 ? -13.222 -4.856 8.402 1.00 96.31 100 THR A CA 1
ATOM 798 C C . THR A 1 100 ? -14.474 -4.009 8.603 1.00 96.31 100 THR A C 1
ATOM 800 O O . THR A 1 100 ? -14.954 -3.865 9.721 1.00 96.31 100 THR A O 1
ATOM 803 N N . GLY A 1 101 ? -15.046 -3.472 7.525 1.00 95.81 101 GLY A N 1
ATOM 804 C CA . GLY A 1 101 ? -16.262 -2.665 7.573 1.00 95.81 101 GLY A CA 1
ATOM 805 C C . GLY A 1 101 ? -17.487 -3.475 7.986 1.00 95.81 101 GLY A C 1
ATOM 806 O O . GLY A 1 101 ? -18.289 -2.973 8.766 1.00 95.81 101 GLY A O 1
ATOM 807 N N . ALA A 1 102 ? -17.606 -4.738 7.560 1.00 96.38 102 ALA A N 1
ATOM 808 C CA . ALA A 1 102 ? -18.652 -5.627 8.064 1.00 96.38 102 ALA A CA 1
ATOM 809 C C . ALA A 1 102 ? -18.490 -5.897 9.570 1.00 96.38 102 ALA A C 1
ATOM 811 O O . ALA A 1 102 ? -19.473 -5.837 10.306 1.00 96.38 102 ALA A O 1
ATOM 812 N N . ALA A 1 103 ? -17.260 -6.121 10.049 1.00 94.81 103 ALA A N 1
ATOM 813 C CA . ALA A 1 103 ? -16.985 -6.288 11.477 1.00 94.81 103 ALA A CA 1
ATOM 814 C C . ALA A 1 103 ? -17.321 -5.021 12.285 1.00 94.81 103 ALA A C 1
ATOM 816 O O . ALA A 1 103 ? -17.964 -5.112 13.331 1.00 94.81 103 ALA A O 1
ATOM 817 N N . VAL A 1 104 ? -16.950 -3.838 11.779 1.00 95.94 104 VAL A N 1
ATOM 818 C CA . VAL A 1 104 ? -17.332 -2.540 12.360 1.00 95.94 104 VAL A CA 1
ATOM 819 C C . VAL A 1 104 ? -18.851 -2.401 12.395 1.00 95.94 104 VAL A C 1
ATOM 821 O O . VAL A 1 104 ? -19.390 -2.052 13.438 1.00 95.94 104 VAL A O 1
ATOM 824 N N . PHE A 1 105 ? -19.541 -2.700 11.291 1.00 95.38 105 PHE A N 1
ATOM 825 C CA . PHE A 1 105 ? -20.995 -2.596 11.194 1.00 95.38 105 PHE A CA 1
ATOM 826 C C . PHE A 1 105 ? -21.685 -3.490 12.224 1.00 95.38 105 PHE A C 1
ATOM 828 O O . PHE A 1 105 ? -22.491 -3.005 13.010 1.00 95.38 105 PHE A O 1
ATOM 835 N N . VAL A 1 106 ? -21.329 -4.775 12.283 1.00 93.94 106 VAL A N 1
ATOM 836 C CA . VAL A 1 106 ? -21.924 -5.705 13.252 1.00 93.94 106 VAL A CA 1
ATOM 837 C C . VAL A 1 106 ? -21.674 -5.223 14.681 1.00 93.94 106 VAL A C 1
ATOM 839 O O . VAL A 1 106 ? -22.623 -5.123 15.455 1.00 93.94 106 VAL A O 1
ATOM 842 N N . ALA A 1 107 ? -20.431 -4.861 15.015 1.00 91.38 107 ALA A N 1
ATOM 843 C CA . ALA A 1 107 ? -20.064 -4.414 16.358 1.00 91.38 107 ALA A CA 1
ATOM 844 C C . ALA A 1 107 ? -20.685 -3.064 16.751 1.00 91.38 107 ALA A C 1
ATOM 846 O O . ALA A 1 107 ? -20.907 -2.835 17.931 1.00 91.38 107 ALA A O 1
ATOM 847 N N . TYR A 1 108 ? -20.960 -2.181 15.790 1.00 92.94 108 TYR A N 1
ATOM 848 C CA . TYR A 1 108 ? -21.610 -0.891 16.029 1.00 92.94 108 TYR A CA 1
ATOM 849 C C . TYR A 1 108 ? -23.094 -1.044 16.374 1.00 92.94 108 TYR A C 1
ATOM 851 O O . TYR A 1 108 ? -23.639 -0.236 17.113 1.00 92.94 108 TYR A O 1
ATOM 859 N N . TRP A 1 109 ? -23.756 -2.066 15.822 1.00 91.81 109 TRP A N 1
ATOM 860 C CA . TRP A 1 109 ? -25.193 -2.299 15.999 1.00 91.81 109 TRP A CA 1
ATOM 861 C C . TRP A 1 109 ? -25.532 -3.300 17.115 1.00 91.81 109 TRP A C 1
ATOM 863 O O . TRP A 1 109 ? -26.705 -3.624 17.299 1.00 91.81 109 TRP A O 1
ATOM 873 N N . THR A 1 110 ? -24.550 -3.808 17.867 1.00 84.44 110 THR A N 1
ATOM 874 C CA . THR A 1 110 ? -24.804 -4.734 18.984 1.00 84.44 110 THR A CA 1
ATOM 875 C C . THR A 1 110 ? -24.730 -4.035 20.338 1.00 84.44 110 THR A C 1
ATOM 877 O O . THR A 1 110 ? -23.773 -3.330 20.616 1.00 84.44 110 THR A O 1
ATOM 880 N N . PRO A 1 111 ? -25.571 -4.461 21.290 1.00 75.69 111 PRO A N 1
ATOM 881 C CA . PRO A 1 111 ? -26.853 -3.840 21.647 1.00 75.69 111 PRO A CA 1
ATOM 882 C C . PRO A 1 111 ? -26.807 -2.330 21.962 1.00 75.69 111 PRO A C 1
ATOM 884 O O . PRO A 1 111 ? -27.850 -1.686 21.883 1.00 75.69 111 PRO A O 1
ATOM 887 N N . SER A 1 112 ? -25.648 -1.756 22.288 1.00 81.56 112 SER A N 1
ATOM 888 C CA . SER A 1 112 ? -25.460 -0.308 22.376 1.00 81.56 112 SER A CA 1
ATOM 889 C C . SER A 1 112 ? -25.072 0.211 20.988 1.00 81.56 112 SER A C 1
ATOM 891 O O . SER A 1 112 ? -24.118 -0.261 20.378 1.00 81.56 112 SER A O 1
ATOM 893 N N . ILE A 1 113 ? -25.875 1.116 20.422 1.00 87.00 113 ILE A N 1
ATOM 894 C CA . ILE A 1 113 ? -25.578 1.675 19.097 1.00 87.00 113 ILE A CA 1
ATOM 895 C C . ILE A 1 113 ? -24.485 2.724 19.271 1.00 87.00 113 ILE A C 1
ATOM 897 O O . ILE A 1 113 ? -24.773 3.789 19.812 1.00 87.00 113 ILE A O 1
ATOM 901 N N . GLY A 1 114 ? -23.267 2.464 18.795 1.00 87.69 114 GLY A N 1
ATOM 902 C CA . GLY A 1 114 ? -22.168 3.402 19.002 1.00 87.69 114 GLY A CA 1
ATOM 903 C C . GLY A 1 114 ? -20.768 2.919 18.630 1.00 87.69 114 GLY A C 1
ATOM 904 O O . GLY A 1 114 ? -20.509 1.769 18.259 1.00 87.69 114 GLY A O 1
ATOM 905 N N . ILE A 1 115 ? -19.823 3.856 18.717 1.00 89.75 115 ILE A N 1
ATOM 906 C CA . ILE A 1 115 ? -18.389 3.573 18.643 1.00 89.75 115 ILE A CA 1
ATOM 907 C C . ILE A 1 115 ? -17.914 3.147 20.035 1.00 89.75 115 ILE A C 1
ATOM 909 O O . ILE A 1 115 ? -17.500 3.966 20.859 1.00 89.75 115 ILE A O 1
ATOM 913 N N . GLY A 1 116 ? -17.985 1.843 20.277 1.00 90.12 116 GLY A N 1
ATOM 914 C CA . GLY A 1 116 ? -17.439 1.183 21.454 1.00 90.12 116 GLY A CA 1
ATOM 915 C C . GLY A 1 116 ? -15.986 0.762 21.287 1.00 90.12 116 GLY A C 1
ATOM 916 O O . GLY A 1 116 ? -15.346 0.996 20.260 1.00 90.12 116 GLY A O 1
ATOM 917 N N . CYS A 1 117 ? -15.464 0.048 22.284 1.00 92.12 117 CYS A N 1
ATOM 918 C CA . CYS A 1 117 ? -14.104 -0.499 22.229 1.00 92.12 117 CYS A CA 1
ATOM 919 C C . CYS A 1 117 ? -13.901 -1.456 21.046 1.00 92.12 117 CYS A C 1
ATOM 921 O O . CYS A 1 117 ? -12.839 -1.459 20.428 1.00 92.12 117 CYS A O 1
ATOM 923 N N . ARG A 1 118 ? -14.919 -2.266 20.725 1.00 92.75 118 ARG A N 1
ATOM 924 C CA . ARG A 1 118 ? -14.843 -3.288 19.675 1.00 92.75 118 ARG A CA 1
ATOM 925 C C . ARG A 1 118 ? -14.947 -2.673 18.278 1.00 92.75 118 ARG A C 1
ATOM 927 O O . ARG A 1 118 ? -14.020 -2.808 17.483 1.00 92.75 118 ARG A O 1
ATOM 934 N N . SER A 1 119 ? -16.036 -1.953 17.999 1.00 94.00 119 SER A N 1
ATOM 935 C CA . SER A 1 119 ? -16.236 -1.263 16.717 1.00 94.00 119 SER A CA 1
ATOM 936 C C . SER A 1 119 ? -15.157 -0.202 16.469 1.00 94.00 119 SER A C 1
ATOM 938 O O . SER A 1 119 ? -14.619 -0.122 15.365 1.00 94.00 119 SER A O 1
ATOM 940 N N . GLY A 1 120 ? -14.757 0.541 17.506 1.00 93.19 120 GLY A N 1
ATOM 941 C CA . GLY A 1 120 ? -13.649 1.494 17.461 1.00 93.19 120 GLY A CA 1
ATOM 942 C C . GLY A 1 120 ? -12.293 0.839 17.192 1.00 93.19 120 GLY A C 1
ATOM 943 O O . GLY A 1 120 ? -11.538 1.343 16.363 1.00 93.19 120 GLY A O 1
ATOM 944 N N . SER A 1 121 ? -11.989 -0.307 17.813 1.00 94.50 121 SER A N 1
ATOM 945 C CA . SER A 1 121 ? -10.741 -1.034 17.541 1.00 94.50 121 SER A CA 1
ATOM 946 C C . SER A 1 121 ? -10.644 -1.496 16.084 1.00 94.50 121 SER A C 1
ATOM 948 O O . SER A 1 121 ? -9.620 -1.260 15.436 1.00 94.50 121 SER A O 1
ATOM 950 N N . TYR A 1 122 ? -11.713 -2.087 15.538 1.00 95.44 122 TYR A N 1
ATOM 951 C CA . TYR A 1 122 ? -11.749 -2.496 14.131 1.00 95.44 122 TYR A CA 1
ATOM 952 C C . TYR A 1 122 ? -11.615 -1.295 13.185 1.00 95.44 122 TYR A C 1
ATOM 954 O O . TYR A 1 122 ? -10.929 -1.384 12.164 1.00 95.44 122 TYR A O 1
ATOM 962 N N . LEU A 1 123 ? -12.207 -0.150 13.540 1.00 95.75 123 LEU A N 1
ATOM 963 C CA . LEU A 1 123 ? -12.090 1.084 12.767 1.00 95.75 123 LEU A CA 1
ATOM 964 C C . LEU A 1 123 ? -10.655 1.632 12.772 1.00 95.75 123 LEU A C 1
ATOM 966 O O . LEU A 1 123 ? -10.130 1.964 11.708 1.00 95.75 123 LEU A O 1
ATOM 970 N N . ILE A 1 124 ? -10.001 1.681 13.939 1.00 95.88 124 ILE A N 1
ATOM 971 C CA . ILE A 1 124 ? -8.588 2.075 14.070 1.00 95.88 124 ILE A CA 1
ATOM 972 C C . ILE A 1 124 ? -7.715 1.174 13.198 1.00 95.88 124 ILE A C 1
ATOM 974 O O . ILE A 1 124 ? -6.892 1.683 12.435 1.00 95.88 124 ILE A O 1
ATOM 978 N N . TYR A 1 125 ? -7.939 -0.142 13.254 1.00 96.69 125 TYR A N 1
ATOM 979 C CA . TYR A 1 125 ? -7.221 -1.106 12.428 1.00 96.69 125 TYR A CA 1
ATOM 980 C C . TYR A 1 125 ? -7.393 -0.828 10.925 1.00 96.69 125 TYR A C 1
ATOM 982 O O . TYR A 1 125 ? -6.408 -0.729 10.188 1.00 96.69 125 TYR A O 1
ATOM 990 N N . GLY A 1 126 ? -8.633 -0.651 10.457 1.00 96.75 126 GLY A N 1
ATOM 991 C CA . GLY A 1 126 ? -8.923 -0.393 9.043 1.00 96.75 126 GLY A CA 1
ATOM 992 C C . GLY A 1 126 ? -8.316 0.918 8.532 1.00 96.75 126 GLY A C 1
ATOM 993 O O . GLY A 1 126 ? -7.737 0.958 7.440 1.00 96.75 126 GLY A O 1
ATOM 994 N N . ILE A 1 127 ? -8.384 1.983 9.335 1.00 97.06 127 ILE A N 1
ATOM 995 C CA . ILE A 1 127 ? -7.817 3.295 8.995 1.00 97.06 127 ILE A CA 1
ATOM 996 C C . ILE A 1 127 ? -6.286 3.241 8.992 1.00 97.06 127 ILE A C 1
ATOM 998 O O . ILE A 1 127 ? -5.661 3.671 8.024 1.00 97.06 127 ILE A O 1
ATOM 1002 N N . ALA A 1 128 ? -5.656 2.686 10.028 1.00 97.00 128 ALA A N 1
ATOM 1003 C CA . ALA A 1 128 ? -4.199 2.595 10.097 1.00 97.00 128 ALA A CA 1
ATOM 1004 C C . ALA A 1 128 ? -3.629 1.710 8.975 1.00 97.00 128 ALA A C 1
ATOM 1006 O O . ALA A 1 128 ? -2.623 2.074 8.358 1.00 97.00 128 ALA A O 1
ATOM 1007 N N . ALA A 1 129 ? -4.300 0.601 8.642 1.00 96.50 129 ALA A N 1
ATOM 1008 C CA . ALA A 1 129 ? -3.941 -0.247 7.508 1.00 96.50 129 ALA A CA 1
ATOM 1009 C C . ALA A 1 129 ? -3.973 0.540 6.189 1.00 96.50 129 ALA A C 1
ATOM 1011 O O . ALA A 1 129 ? -2.981 0.566 5.458 1.00 96.50 129 ALA A O 1
ATOM 1012 N N . THR A 1 130 ? -5.074 1.239 5.905 1.00 96.50 130 THR A N 1
ATOM 1013 C CA . THR A 1 130 ? -5.221 1.994 4.651 1.00 96.50 130 THR A CA 1
ATOM 1014 C C . THR A 1 130 ? -4.274 3.185 4.553 1.00 96.50 130 THR A C 1
ATOM 1016 O O . THR A 1 130 ? -3.658 3.379 3.505 1.00 96.50 130 THR A O 1
ATOM 1019 N N . LEU A 1 131 ? -4.077 3.936 5.638 1.00 96.88 131 LEU A N 1
ATOM 1020 C CA . LEU A 1 131 ? -3.099 5.024 5.680 1.00 96.88 131 LEU A CA 1
ATOM 1021 C C . LEU A 1 131 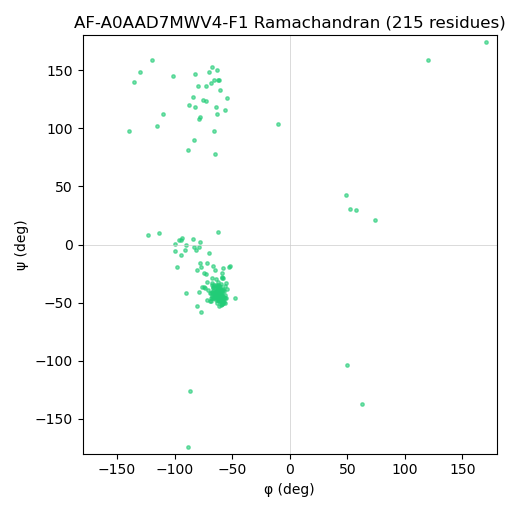? -1.673 4.512 5.476 1.00 96.88 131 LEU A C 1
ATOM 1023 O O . LEU A 1 131 ? -0.929 5.101 4.692 1.00 96.88 131 LEU A O 1
ATOM 1027 N N . SER A 1 132 ? -1.289 3.408 6.127 1.00 96.75 132 SER A N 1
ATOM 1028 C CA . SER A 1 132 ? 0.054 2.840 5.960 1.00 96.75 132 SER A CA 1
ATOM 1029 C C . SER A 1 132 ? 0.309 2.429 4.509 1.00 96.75 132 SER A C 1
ATOM 1031 O O . SER A 1 132 ? 1.342 2.785 3.946 1.00 96.75 132 SER A O 1
ATOM 1033 N N . TRP A 1 133 ? -0.666 1.786 3.862 1.00 95.06 133 TRP A N 1
ATOM 1034 C CA . TRP A 1 133 ? -0.592 1.432 2.448 1.00 95.06 133 TRP A CA 1
ATOM 1035 C C . TRP A 1 133 ? -0.449 2.664 1.543 1.00 95.06 133 TRP A C 1
ATOM 1037 O O . TRP A 1 133 ? 0.468 2.700 0.723 1.00 95.06 133 TRP A O 1
ATOM 1047 N N . ILE A 1 134 ? -1.281 3.699 1.721 1.00 95.19 134 ILE A N 1
ATOM 1048 C CA . ILE A 1 134 ? -1.203 4.943 0.931 1.00 95.19 134 ILE A CA 1
ATOM 1049 C C . ILE A 1 134 ? 0.181 5.585 1.066 1.00 95.19 134 ILE A C 1
ATOM 1051 O O . ILE A 1 134 ? 0.781 5.975 0.065 1.00 95.19 134 ILE A O 1
ATOM 1055 N N . LEU A 1 135 ? 0.712 5.663 2.288 1.00 95.56 135 LEU A N 1
ATOM 1056 C CA . LEU A 1 135 ? 2.026 6.244 2.565 1.00 95.56 135 LEU A CA 1
ATOM 1057 C C . LEU A 1 135 ? 3.161 5.459 1.901 1.00 95.56 135 LEU A C 1
ATOM 1059 O O . LEU A 1 135 ? 4.064 6.064 1.324 1.00 95.56 135 LEU A O 1
ATOM 1063 N N . LEU A 1 136 ? 3.116 4.125 1.952 1.00 93.62 136 LEU A N 1
ATOM 1064 C CA . LEU A 1 136 ? 4.129 3.263 1.339 1.00 93.62 136 LEU A CA 1
ATOM 1065 C C . LEU A 1 136 ? 4.067 3.306 -0.192 1.00 93.62 136 LEU A C 1
ATOM 1067 O O . LEU A 1 136 ? 5.108 3.417 -0.842 1.00 93.62 136 LEU A O 1
ATOM 1071 N N . VAL A 1 137 ? 2.865 3.292 -0.777 1.00 92.38 137 VAL A N 1
ATOM 1072 C CA . VAL A 1 137 ? 2.686 3.464 -2.226 1.00 92.38 137 VAL A CA 1
ATOM 1073 C C . VAL A 1 137 ? 3.206 4.830 -2.653 1.00 92.38 137 VAL A C 1
ATOM 1075 O O . VAL A 1 137 ? 4.014 4.910 -3.574 1.00 92.38 137 VAL A O 1
ATOM 1078 N N . PHE A 1 138 ? 2.815 5.900 -1.961 1.00 93.25 138 PHE A N 1
ATOM 1079 C CA . PHE A 1 138 ? 3.267 7.252 -2.278 1.00 93.25 138 PHE A CA 1
ATOM 1080 C C . PHE A 1 138 ? 4.790 7.398 -2.152 1.00 93.25 138 PHE A C 1
ATOM 1082 O O . PHE A 1 138 ? 5.428 7.958 -3.044 1.00 93.25 138 PHE A O 1
ATOM 1089 N N . SER A 1 139 ? 5.389 6.815 -1.109 1.00 94.00 139 SER A N 1
ATOM 1090 C CA . SER A 1 139 ? 6.844 6.725 -0.956 1.00 94.00 139 SER A CA 1
ATOM 1091 C C . SER A 1 139 ? 7.508 6.052 -2.157 1.00 94.00 139 SER A C 1
ATOM 1093 O O . SER A 1 139 ? 8.497 6.568 -2.675 1.00 94.00 139 SER A O 1
ATOM 1095 N N . HIS A 1 140 ? 6.966 4.926 -2.629 1.00 91.06 140 HIS A N 1
ATOM 1096 C CA . HIS A 1 140 ? 7.487 4.230 -3.803 1.00 91.06 140 HIS A CA 1
ATOM 1097 C C . HIS A 1 140 ? 7.403 5.099 -5.068 1.00 91.06 140 HIS A C 1
ATOM 1099 O O . HIS A 1 140 ? 8.394 5.200 -5.789 1.00 91.06 140 HIS A O 1
ATOM 1105 N N . LEU A 1 141 ? 6.286 5.802 -5.308 1.00 91.25 141 LEU A N 1
ATOM 1106 C CA . LEU A 1 141 ? 6.163 6.722 -6.451 1.00 91.25 141 LEU A CA 1
ATOM 1107 C C . LEU A 1 141 ? 7.219 7.843 -6.389 1.00 91.25 141 LEU A C 1
ATOM 1109 O O . LEU A 1 141 ? 7.845 8.176 -7.401 1.00 91.25 141 LEU A O 1
ATOM 1113 N N . LEU A 1 142 ? 7.448 8.406 -5.197 1.00 92.44 142 LEU A N 1
ATOM 1114 C CA . LEU A 1 142 ? 8.471 9.428 -4.975 1.00 92.44 142 LEU A CA 1
ATOM 1115 C C . LEU A 1 142 ? 9.885 8.871 -5.182 1.00 92.44 142 LEU A C 1
ATOM 1117 O O . LEU A 1 142 ? 10.674 9.490 -5.897 1.00 92.44 142 LEU A O 1
ATOM 1121 N N . SER A 1 143 ? 10.194 7.697 -4.631 1.00 91.81 143 SER A N 1
ATOM 1122 C CA . SER A 1 143 ? 11.481 7.020 -4.819 1.00 91.81 143 SER A CA 1
ATOM 1123 C C . SER A 1 143 ? 11.759 6.704 -6.281 1.00 91.81 143 SER A C 1
ATOM 1125 O O . SER A 1 143 ? 12.829 7.059 -6.768 1.00 91.81 143 SER A O 1
ATOM 1127 N N . HIS A 1 144 ? 10.783 6.156 -7.010 1.00 89.69 144 HIS A N 1
ATOM 1128 C CA . HIS A 1 144 ? 10.887 5.912 -8.452 1.00 89.69 144 HIS A CA 1
ATOM 1129 C C . HIS A 1 144 ? 11.220 7.200 -9.206 1.00 89.69 144 HIS A C 1
ATOM 1131 O O . HIS A 1 144 ? 12.135 7.258 -10.028 1.00 89.69 144 HIS A O 1
ATOM 1137 N N . SER A 1 145 ? 10.516 8.288 -8.882 1.00 89.50 145 SER A N 1
ATOM 1138 C CA . SER A 1 145 ? 10.749 9.580 -9.525 1.00 89.50 145 SER A CA 1
ATOM 1139 C C . SER A 1 145 ? 12.115 10.197 -9.190 1.00 89.50 145 SER A C 1
ATOM 1141 O O . SER A 1 145 ? 12.705 10.849 -10.052 1.00 89.50 145 SER A O 1
ATOM 1143 N N . ALA A 1 146 ? 12.634 9.982 -7.977 1.00 90.69 146 ALA A N 1
ATOM 1144 C CA . ALA A 1 146 ? 13.959 10.435 -7.566 1.00 90.69 146 ALA A CA 1
ATOM 1145 C C . ALA A 1 146 ? 15.064 9.616 -8.244 1.00 90.69 146 ALA A C 1
ATOM 1147 O O . ALA A 1 146 ? 15.979 10.191 -8.834 1.00 90.69 146 ALA A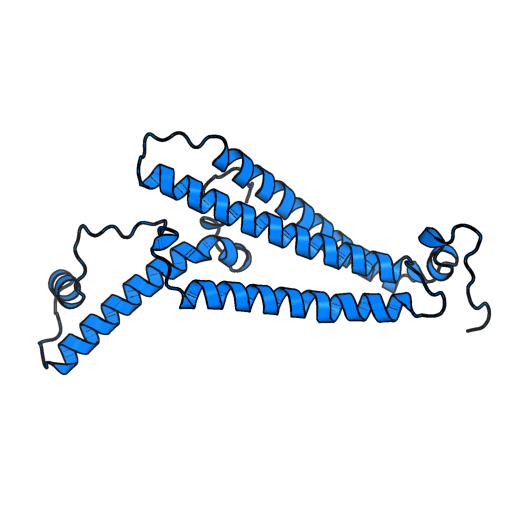 O 1
ATOM 1148 N N . MET A 1 147 ? 14.937 8.290 -8.234 1.00 88.56 147 MET A N 1
ATOM 1149 C CA . MET A 1 147 ? 15.900 7.376 -8.843 1.00 88.56 147 MET A CA 1
ATOM 1150 C C . MET A 1 147 ? 15.996 7.564 -10.355 1.00 88.56 147 MET A C 1
ATOM 1152 O O . MET A 1 147 ? 17.099 7.625 -10.889 1.00 88.56 147 MET A O 1
ATOM 1156 N N . ARG A 1 148 ? 14.873 7.811 -11.036 1.00 88.19 148 ARG A N 1
ATOM 1157 C CA . ARG A 1 148 ? 14.874 8.152 -12.464 1.00 88.19 148 ARG A CA 1
ATOM 1158 C C . ARG A 1 148 ? 15.668 9.429 -12.778 1.00 88.19 148 ARG A C 1
ATOM 1160 O O . ARG A 1 148 ? 16.266 9.539 -13.847 1.00 88.19 148 ARG A O 1
ATOM 1167 N N . ARG A 1 149 ? 15.670 10.428 -11.883 1.00 88.88 149 ARG A N 1
ATOM 1168 C CA . ARG A 1 149 ? 16.463 11.661 -12.076 1.00 88.88 149 ARG A CA 1
ATOM 1169 C C . ARG A 1 149 ? 17.956 11.400 -11.913 1.00 88.88 149 ARG A C 1
ATOM 1171 O O . ARG A 1 149 ? 18.734 11.957 -12.680 1.00 88.88 149 ARG A O 1
ATOM 1178 N N . VAL A 1 150 ? 18.315 10.559 -10.945 1.00 88.12 150 VAL A N 1
ATOM 1179 C CA . VAL A 1 150 ? 19.698 10.130 -10.691 1.00 88.12 150 VAL A CA 1
ATOM 1180 C C . VAL A 1 150 ? 20.223 9.282 -11.850 1.00 88.12 150 VAL A C 1
ATOM 1182 O O . VAL A 1 150 ? 21.339 9.498 -12.298 1.00 88.12 150 VAL A O 1
ATOM 1185 N N . GLU A 1 151 ? 19.410 8.375 -12.393 1.00 86.06 151 GLU A N 1
ATOM 1186 C CA . GLU A 1 151 ? 19.774 7.572 -13.567 1.00 86.06 151 GLU A CA 1
ATOM 1187 C C . GLU A 1 151 ? 20.016 8.452 -14.802 1.00 86.06 151 GLU A C 1
ATOM 1189 O O . GLU A 1 151 ? 21.034 8.319 -15.474 1.00 86.06 151 GLU A O 1
ATOM 1194 N N . ARG A 1 152 ? 19.121 9.414 -15.070 1.00 86.06 152 ARG A N 1
ATOM 1195 C CA . ARG A 1 152 ? 19.266 10.335 -16.209 1.00 86.06 152 ARG A CA 1
ATOM 1196 C C . ARG A 1 152 ? 20.453 11.293 -16.064 1.00 86.06 152 ARG A C 1
ATOM 1198 O O . ARG A 1 152 ? 21.028 11.710 -17.066 1.00 86.06 152 ARG A O 1
ATOM 1205 N N . ASN A 1 153 ? 20.759 11.722 -14.845 1.00 87.75 153 ASN A N 1
ATOM 1206 C CA . ASN A 1 153 ? 21.881 12.602 -14.549 1.00 87.75 153 ASN A CA 1
ATOM 1207 C C . ASN A 1 153 ? 22.554 12.136 -13.248 1.00 87.75 153 ASN A C 1
ATOM 1209 O O . ASN A 1 153 ? 22.099 12.523 -12.169 1.00 87.75 153 ASN A O 1
ATOM 1213 N N . PRO A 1 154 ? 23.655 11.367 -13.337 1.00 83.44 154 PRO A N 1
ATOM 1214 C CA . PRO A 1 154 ? 24.360 10.833 -12.169 1.00 83.44 154 PRO A CA 1
ATOM 1215 C C . PRO A 1 154 ? 24.866 11.906 -11.197 1.00 83.44 154 PRO A C 1
ATOM 1217 O O . PRO A 1 154 ? 25.019 11.638 -10.009 1.00 83.44 154 PRO A O 1
ATOM 1220 N N . ASN A 1 155 ? 25.085 13.134 -11.680 1.00 85.31 155 ASN A N 1
ATOM 1221 C CA . ASN A 1 155 ? 25.512 14.270 -10.860 1.00 85.31 155 ASN A CA 1
ATOM 1222 C C . ASN A 1 155 ? 24.336 14.969 -10.149 1.00 85.31 155 ASN A C 1
ATOM 1224 O O . ASN A 1 155 ? 24.538 15.952 -9.433 1.00 85.31 155 ASN A O 1
ATOM 1228 N N . HIS A 1 156 ? 23.094 14.524 -10.365 1.00 83.69 156 HIS A N 1
ATOM 1229 C CA . HIS A 1 156 ? 21.920 15.110 -9.732 1.00 83.69 156 HIS A CA 1
ATOM 1230 C C . HIS A 1 156 ? 21.856 14.730 -8.253 1.00 83.69 156 HIS A C 1
ATOM 1232 O O . HIS A 1 156 ? 21.787 13.553 -7.908 1.00 83.69 156 HIS A O 1
ATOM 1238 N N . ILE A 1 157 ? 21.810 15.735 -7.377 1.00 77.25 157 ILE A N 1
ATOM 1239 C CA . ILE A 1 157 ? 21.682 15.514 -5.937 1.00 77.25 157 ILE A CA 1
ATOM 1240 C C . ILE A 1 157 ? 20.199 15.291 -5.600 1.00 77.25 157 ILE A C 1
ATOM 1242 O O . ILE A 1 157 ? 19.379 16.193 -5.814 1.00 77.25 157 ILE A O 1
ATOM 1246 N N . PRO A 1 158 ? 19.828 14.119 -5.061 1.00 73.19 158 PRO A N 1
ATOM 1247 C CA . PRO A 1 158 ? 18.467 13.845 -4.629 1.00 73.19 158 PRO A CA 1
ATOM 1248 C C . PRO A 1 158 ? 18.076 14.739 -3.440 1.00 73.19 158 PRO A C 1
ATOM 1250 O O . PRO A 1 158 ? 18.418 14.469 -2.294 1.00 73.19 158 PRO A O 1
ATOM 1253 N N . GLY A 1 159 ? 17.380 15.841 -3.723 1.00 83.94 159 GLY A N 1
ATOM 1254 C CA . GLY A 1 159 ? 16.914 16.794 -2.713 1.00 83.94 159 GLY A CA 1
ATOM 1255 C C . GLY A 1 159 ? 15.554 16.421 -2.111 1.00 83.94 159 GLY A C 1
ATOM 1256 O O . GLY A 1 159 ? 15.326 15.307 -1.642 1.00 83.94 159 GLY A O 1
ATOM 1257 N N . PHE A 1 160 ? 14.614 17.369 -2.166 1.00 87.75 160 PHE A N 1
ATOM 1258 C CA . PHE A 1 160 ? 13.284 17.291 -1.546 1.00 87.75 160 PHE A CA 1
ATOM 1259 C C . PHE A 1 160 ? 12.538 15.971 -1.814 1.00 87.75 160 PHE A C 1
ATOM 1261 O O . PHE A 1 160 ? 12.038 15.352 -0.883 1.00 87.75 160 PHE A O 1
ATOM 1268 N N . LEU A 1 161 ? 12.512 15.479 -3.059 1.00 89.38 161 LEU A N 1
ATOM 1269 C CA . LEU A 1 161 ? 11.793 14.242 -3.404 1.00 89.38 161 LEU A CA 1
ATOM 1270 C C . LEU A 1 161 ? 12.269 13.034 -2.589 1.00 89.38 161 LEU A C 1
ATOM 1272 O O . LEU A 1 161 ? 11.461 12.216 -2.163 1.00 89.38 161 LEU A O 1
ATOM 1276 N N . SER A 1 162 ? 13.576 12.928 -2.364 1.00 89.19 162 SER A N 1
ATOM 1277 C CA . SER A 1 162 ? 14.170 11.812 -1.630 1.00 89.19 162 SER A CA 1
ATOM 1278 C C . SER A 1 162 ? 13.922 11.914 -0.135 1.00 89.19 162 SER A C 1
ATOM 1280 O O . SER A 1 162 ? 13.620 10.903 0.493 1.00 89.19 162 SER A O 1
ATOM 1282 N N . PHE A 1 163 ? 13.930 13.130 0.413 1.00 90.56 163 PHE A N 1
ATOM 1283 C CA . PHE A 1 163 ? 13.514 13.360 1.793 1.00 90.56 163 PHE A CA 1
ATOM 1284 C C . PHE A 1 163 ? 12.065 12.912 2.028 1.00 90.56 163 PHE A C 1
ATOM 1286 O O . PHE A 1 163 ? 11.810 12.113 2.928 1.00 90.56 163 PHE A O 1
ATOM 1293 N N . PHE A 1 164 ? 11.118 13.354 1.190 1.00 93.19 164 PHE A N 1
ATOM 1294 C CA . PHE A 1 164 ? 9.713 12.957 1.333 1.00 93.19 164 PHE A CA 1
ATOM 1295 C C . PHE A 1 164 ? 9.500 11.465 1.087 1.00 93.19 164 PHE A C 1
ATOM 1297 O O . PHE A 1 164 ? 8.708 10.851 1.802 1.00 93.19 164 PHE A O 1
ATOM 1304 N N . ALA A 1 165 ? 10.222 10.862 0.138 1.00 93.12 165 ALA A N 1
ATOM 1305 C CA . ALA A 1 165 ? 10.165 9.422 -0.097 1.00 93.12 165 ALA A CA 1
ATOM 1306 C C . ALA A 1 165 ? 10.561 8.632 1.160 1.00 93.12 165 ALA A C 1
ATOM 1308 O O . ALA A 1 165 ? 9.842 7.722 1.571 1.00 93.12 165 ALA A O 1
ATOM 1309 N N . VAL A 1 166 ? 11.664 9.014 1.810 1.00 92.06 166 VAL A N 1
ATOM 1310 C CA . VAL A 1 166 ? 12.148 8.379 3.044 1.00 92.06 166 VAL A CA 1
ATOM 1311 C C . VAL A 1 166 ? 11.204 8.646 4.220 1.00 92.06 166 VAL A C 1
ATOM 1313 O O . VAL A 1 166 ? 10.837 7.710 4.930 1.00 92.06 166 VAL A O 1
ATOM 1316 N N . ALA A 1 167 ? 10.761 9.891 4.410 1.00 93.88 167 ALA A N 1
ATOM 1317 C CA . ALA A 1 167 ? 9.894 10.273 5.525 1.00 93.88 167 ALA A CA 1
ATOM 1318 C C . ALA A 1 167 ? 8.540 9.546 5.482 1.00 93.88 167 ALA A C 1
ATOM 1320 O O . ALA A 1 167 ? 8.113 8.960 6.478 1.00 93.88 167 ALA A O 1
ATOM 1321 N N . THR A 1 168 ? 7.891 9.521 4.314 1.00 94.94 168 THR A N 1
ATOM 1322 C CA . THR A 1 168 ? 6.610 8.818 4.121 1.00 94.94 168 THR A CA 1
ATOM 1323 C C . THR A 1 168 ? 6.761 7.307 4.273 1.00 94.94 168 THR A C 1
ATOM 1325 O O . THR A 1 168 ? 5.886 6.675 4.863 1.00 94.94 168 THR A O 1
ATOM 1328 N N . ARG A 1 169 ? 7.895 6.726 3.852 1.00 93.81 169 ARG A N 1
ATOM 1329 C CA . ARG A 1 169 ? 8.199 5.308 4.093 1.00 93.81 169 ARG A CA 1
ATOM 1330 C C . ARG A 1 169 ? 8.321 4.990 5.568 1.00 93.81 169 ARG A C 1
ATOM 1332 O O . ARG A 1 169 ? 7.731 4.022 6.034 1.00 93.81 169 ARG A O 1
ATOM 1339 N N . LEU A 1 170 ? 9.122 5.777 6.284 1.00 93.88 170 LEU A N 1
ATOM 1340 C CA . LEU A 1 170 ? 9.378 5.561 7.700 1.00 93.88 170 LEU A CA 1
ATOM 1341 C C . LEU A 1 170 ? 8.066 5.643 8.477 1.00 93.88 170 LEU A C 1
ATOM 1343 O O . LEU A 1 170 ? 7.754 4.737 9.243 1.00 93.88 170 LEU A O 1
ATOM 1347 N N . PHE A 1 171 ? 7.265 6.674 8.211 1.00 95.50 171 PHE A N 1
ATOM 1348 C CA . PHE A 1 171 ? 5.962 6.833 8.844 1.00 95.50 171 PHE A CA 1
ATOM 1349 C C . PHE A 1 171 ? 4.997 5.697 8.474 1.00 95.50 171 PHE A C 1
ATOM 1351 O O . PHE A 1 171 ? 4.372 5.119 9.360 1.00 95.50 171 PHE A O 1
ATOM 1358 N N . GLY A 1 172 ? 4.939 5.306 7.196 1.00 95.25 172 GLY A N 1
ATOM 1359 C CA . GLY A 1 172 ? 4.117 4.189 6.728 1.00 95.25 172 GLY A CA 1
ATOM 1360 C C . GLY A 1 172 ? 4.483 2.856 7.386 1.00 95.25 172 GLY A C 1
ATOM 1361 O O . GLY A 1 172 ? 3.598 2.150 7.865 1.00 95.25 172 GLY A O 1
ATOM 1362 N N . LYS A 1 173 ? 5.779 2.529 7.490 1.00 93.81 173 LYS A N 1
ATOM 1363 C CA . LYS A 1 173 ? 6.253 1.305 8.159 1.00 93.81 173 LYS A CA 1
ATOM 1364 C C . LYS A 1 173 ? 5.967 1.319 9.654 1.00 93.81 173 LYS A C 1
ATOM 1366 O O . LYS A 1 173 ? 5.485 0.321 10.179 1.00 93.81 173 LYS A O 1
ATOM 1371 N N . THR A 1 174 ? 6.226 2.436 10.332 1.00 95.44 174 THR A N 1
ATOM 1372 C CA . THR A 1 174 ? 5.914 2.575 11.760 1.00 95.44 174 THR A CA 1
ATOM 1373 C C . THR A 1 174 ? 4.423 2.383 12.004 1.00 95.44 174 THR A C 1
ATOM 1375 O O . THR A 1 174 ? 4.045 1.619 12.888 1.00 95.44 174 THR A O 1
ATOM 1378 N N . LEU A 1 175 ? 3.569 2.999 11.182 1.00 96.81 175 LEU A N 1
ATOM 1379 C CA . LEU A 1 175 ? 2.124 2.835 11.291 1.00 96.81 175 LEU A CA 1
ATOM 1380 C C . LEU A 1 175 ? 1.695 1.385 11.037 1.00 96.81 175 LEU A C 1
ATOM 1382 O O . LEU A 1 175 ? 0.861 0.875 11.775 1.00 96.81 175 LEU A O 1
ATOM 1386 N N . ALA A 1 176 ? 2.297 0.698 10.063 1.00 95.75 176 ALA A N 1
ATOM 1387 C CA . ALA A 1 176 ? 2.029 -0.715 9.803 1.00 95.75 176 ALA A CA 1
ATOM 1388 C C . ALA A 1 176 ? 2.430 -1.617 10.987 1.00 95.75 176 ALA A C 1
ATOM 1390 O O . ALA A 1 176 ? 1.671 -2.512 11.357 1.00 95.75 176 ALA A O 1
ATOM 1391 N N . ILE A 1 177 ? 3.581 -1.359 11.620 1.00 96.00 177 ILE A N 1
ATOM 1392 C CA . ILE A 1 177 ? 4.038 -2.088 12.816 1.00 96.00 177 ILE A CA 1
ATOM 1393 C C . ILE A 1 177 ? 3.081 -1.840 13.987 1.00 96.00 177 ILE A C 1
ATOM 1395 O O . ILE A 1 177 ? 2.620 -2.792 14.615 1.00 96.00 177 ILE A O 1
ATOM 1399 N N . CYS A 1 178 ? 2.72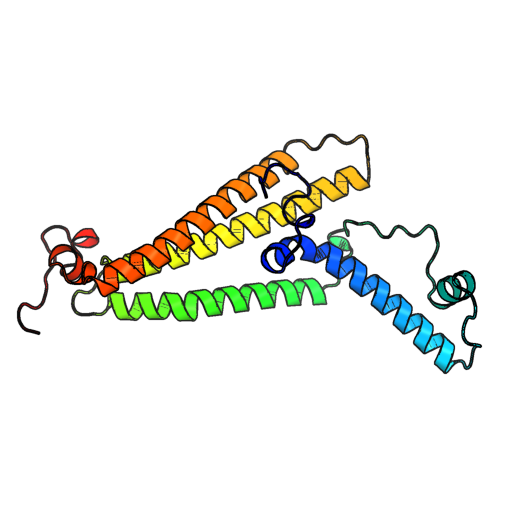3 -0.580 14.248 1.00 97.31 178 CYS A N 1
ATOM 1400 C CA . CYS A 1 178 ? 1.736 -0.229 15.270 1.00 97.31 178 CYS A CA 1
ATOM 1401 C C . CYS A 1 178 ? 0.378 -0.882 14.999 1.00 97.31 178 CYS A C 1
ATOM 1403 O O . CYS A 1 178 ? -0.241 -1.398 15.924 1.00 97.31 178 CYS A O 1
ATOM 1405 N N . ASN A 1 179 ? -0.060 -0.920 13.741 1.00 97.62 179 ASN A N 1
ATOM 1406 C CA . ASN A 1 179 ? -1.310 -1.553 13.341 1.00 97.62 179 ASN A CA 1
ATOM 1407 C C . ASN A 1 179 ? -1.297 -3.074 13.570 1.00 97.62 179 ASN A C 1
ATOM 1409 O O . ASN A 1 179 ? -2.276 -3.639 14.049 1.00 97.62 179 ASN A O 1
ATOM 1413 N N . ALA A 1 180 ? -0.178 -3.740 13.273 1.00 96.94 180 ALA A N 1
ATOM 1414 C CA . ALA A 1 180 ? -0.009 -5.165 13.546 1.00 96.94 180 ALA A CA 1
ATOM 1415 C C . ALA A 1 180 ? -0.026 -5.460 15.055 1.00 96.94 180 ALA A C 1
ATOM 1417 O O . ALA A 1 180 ? -0.721 -6.375 15.495 1.00 96.94 180 ALA A O 1
ATOM 1418 N N . MET A 1 181 ? 0.678 -4.652 15.858 1.00 97.38 181 MET A N 1
ATOM 1419 C CA . MET A 1 181 ? 0.630 -4.756 17.321 1.00 97.38 181 MET A CA 1
ATOM 1420 C C . MET A 1 181 ? -0.786 -4.522 17.857 1.00 97.38 181 MET A C 1
ATOM 1422 O O . MET A 1 181 ? -1.229 -5.253 18.737 1.00 97.38 181 MET A O 1
ATOM 1426 N N . TRP A 1 182 ? -1.511 -3.544 17.305 1.00 97.50 182 TRP A N 1
ATOM 1427 C CA . TRP A 1 182 ? -2.891 -3.246 17.686 1.00 97.50 182 TRP A CA 1
ATOM 1428 C C . TRP A 1 182 ? -3.841 -4.406 17.392 1.00 97.50 182 TRP A C 1
ATOM 1430 O O . TRP A 1 182 ? -4.680 -4.732 18.231 1.00 97.50 182 TRP A O 1
ATOM 1440 N N . LEU A 1 183 ? -3.695 -5.058 16.236 1.00 95.31 183 LEU A N 1
ATOM 1441 C CA . LEU A 1 183 ? -4.501 -6.223 15.877 1.00 95.31 183 LEU A CA 1
ATOM 1442 C C . LEU A 1 183 ? -4.275 -7.373 16.866 1.00 95.31 183 LEU A C 1
ATOM 1444 O O . LEU A 1 183 ? -5.244 -7.905 17.399 1.00 95.31 183 LEU A O 1
ATOM 1448 N N . ILE A 1 184 ? -3.015 -7.692 17.181 1.00 97.12 184 ILE A N 1
ATOM 1449 C CA . ILE A 1 184 ? -2.672 -8.736 18.162 1.00 97.12 184 ILE A CA 1
ATOM 1450 C C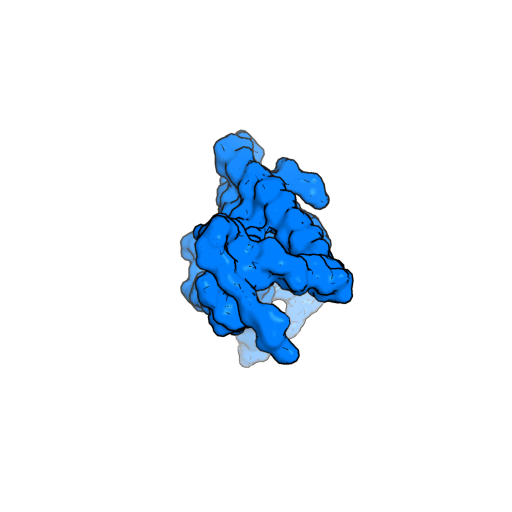 . ILE A 1 184 ? -3.224 -8.380 19.546 1.00 97.12 184 ILE A C 1
ATOM 1452 O O . ILE A 1 184 ? -3.871 -9.204 20.188 1.00 97.12 184 ILE A O 1
ATOM 1456 N N . ALA A 1 185 ? -3.002 -7.144 19.998 1.00 96.50 185 ALA A N 1
ATOM 1457 C CA . ALA A 1 185 ? -3.504 -6.676 21.285 1.00 96.50 185 ALA A CA 1
ATOM 1458 C C . ALA A 1 185 ? -5.035 -6.750 21.354 1.00 96.50 185 ALA A C 1
ATOM 1460 O O . ALA A 1 185 ? -5.582 -7.144 22.379 1.00 96.50 185 ALA A O 1
ATOM 1461 N N . SER A 1 186 ? -5.726 -6.417 20.264 1.00 94.62 186 SER A N 1
ATOM 1462 C CA . SER A 1 186 ? -7.186 -6.480 20.187 1.00 94.62 186 SER A CA 1
ATOM 1463 C C . SER A 1 186 ? -7.713 -7.906 20.269 1.00 94.62 186 SER A C 1
ATOM 1465 O O . SER A 1 186 ? -8.685 -8.131 20.983 1.00 94.62 186 SER A O 1
ATOM 1467 N N . SER A 1 187 ? -7.049 -8.870 19.626 1.00 95.06 187 SER A N 1
ATOM 1468 C CA . SER A 1 187 ? -7.384 -10.291 19.774 1.00 95.06 187 SER A CA 1
ATOM 1469 C C . SER A 1 187 ? -7.206 -10.768 21.218 1.00 95.06 187 SER A C 1
ATOM 1471 O O . SER A 1 187 ? -8.118 -11.360 21.780 1.00 95.06 187 SER A O 1
ATOM 1473 N N . VAL A 1 188 ? -6.089 -10.421 21.867 1.00 96.88 188 VAL A N 1
ATOM 1474 C CA . VAL A 1 188 ? -5.857 -10.776 23.279 1.00 96.88 188 VAL A CA 1
ATOM 1475 C C . VAL A 1 188 ? -6.896 -10.128 24.199 1.00 96.88 188 VAL A C 1
ATOM 1477 O O . VAL A 1 188 ? -7.405 -10.780 25.107 1.00 96.88 188 VAL A O 1
ATOM 1480 N N . MET A 1 189 ? -7.238 -8.855 23.969 1.00 94.81 189 MET A N 1
ATOM 1481 C CA . MET A 1 189 ? -8.282 -8.147 24.720 1.00 94.81 189 MET A CA 1
ATOM 1482 C C . MET A 1 189 ? -9.659 -8.800 24.554 1.00 94.81 189 MET A C 1
ATOM 1484 O O . MET A 1 189 ? -10.449 -8.819 25.500 1.00 94.81 189 MET A O 1
ATOM 1488 N N . GLU A 1 190 ? -9.954 -9.336 23.372 1.00 94.19 190 GLU A N 1
ATOM 1489 C CA . GLU A 1 190 ? -11.181 -10.083 23.123 1.00 94.19 190 GLU A CA 1
ATOM 1490 C C . GLU A 1 190 ? -11.202 -11.406 23.902 1.00 94.19 190 GLU A C 1
ATOM 1492 O O . GLU A 1 190 ? -12.184 -11.667 24.600 1.00 94.19 190 GLU A O 1
ATOM 1497 N N . ASP A 1 191 ? -10.101 -12.160 23.886 1.00 95.19 191 ASP A N 1
ATOM 1498 C CA . ASP A 1 191 ? -9.978 -13.458 24.566 1.00 95.19 191 ASP A CA 1
ATOM 1499 C C . ASP A 1 191 ? -10.081 -13.352 26.094 1.00 95.19 191 ASP A C 1
ATOM 1501 O O . ASP A 1 191 ? -10.741 -14.168 26.738 1.00 95.19 191 ASP A O 1
ATOM 1505 N N . ILE A 1 192 ? -9.474 -12.326 26.701 1.00 96.31 192 ILE A N 1
ATOM 1506 C CA . ILE A 1 192 ? -9.556 -12.106 28.158 1.00 96.31 192 ILE A CA 1
ATOM 1507 C C . ILE A 1 192 ? -10.880 -11.460 28.595 1.00 96.31 192 ILE A C 1
ATOM 1509 O O . ILE A 1 192 ? -11.083 -11.210 29.783 1.00 96.31 192 ILE A O 1
ATOM 1513 N N . GLY A 1 193 ? -11.771 -11.134 27.654 1.00 93.69 193 GLY A N 1
ATOM 1514 C CA . GLY A 1 193 ? -13.048 -10.488 27.943 1.00 93.69 193 GLY A CA 1
ATOM 1515 C C . GLY A 1 193 ? -12.938 -9.006 28.321 1.00 93.69 193 GLY A C 1
ATOM 1516 O O . GLY A 1 193 ? -13.877 -8.461 28.898 1.00 93.69 193 GLY A O 1
ATOM 1517 N N . TYR A 1 194 ? -11.848 -8.313 27.973 1.00 93.75 194 TYR A N 1
ATOM 1518 C CA . TYR A 1 194 ? -11.684 -6.877 28.252 1.00 93.75 194 TYR A CA 1
ATOM 1519 C C . TYR A 1 194 ? -12.814 -6.040 27.626 1.00 93.75 194 TYR A C 1
ATOM 1521 O O . TYR A 1 194 ? -13.358 -5.124 28.249 1.00 93.75 194 TYR A O 1
ATOM 1529 N N . PHE A 1 195 ? -13.250 -6.415 26.421 1.00 91.12 195 PHE A N 1
ATOM 1530 C CA . PHE A 1 195 ? -14.379 -5.773 25.739 1.00 91.12 195 PHE A CA 1
ATOM 1531 C C . PHE A 1 195 ? -15.749 -6.053 26.381 1.00 91.12 195 PHE A C 1
ATOM 1533 O O . PHE A 1 195 ? -16.732 -5.437 25.981 1.00 91.12 195 PHE A O 1
ATOM 1540 N N . GLN A 1 196 ? -15.836 -6.944 27.376 1.00 90.19 196 GLN A N 1
ATOM 1541 C CA . GLN A 1 196 ? -17.069 -7.213 28.128 1.00 90.19 196 GLN A CA 1
ATOM 1542 C C . GLN A 1 196 ? -17.230 -6.322 29.366 1.00 90.19 196 GLN A C 1
ATOM 1544 O O . GLN A 1 196 ? -18.230 -6.433 30.071 1.00 90.19 196 GLN A O 1
ATOM 1549 N N . THR A 1 197 ? -16.273 -5.436 29.645 1.00 90.56 197 THR A N 1
ATOM 1550 C CA . THR A 1 197 ? -16.400 -4.461 30.734 1.00 90.56 197 THR A CA 1
ATOM 1551 C C . THR A 1 197 ? -17.565 -3.502 30.489 1.00 90.56 197 THR A C 1
ATOM 1553 O O . THR A 1 197 ? -17.879 -3.162 29.346 1.00 90.56 197 THR A O 1
ATOM 1556 N N . CYS A 1 198 ? -18.181 -3.007 31.569 1.00 88.94 198 CYS A N 1
ATOM 1557 C CA . CYS A 1 198 ? -19.286 -2.050 31.464 1.00 88.94 198 CYS A CA 1
ATOM 1558 C C . CYS A 1 198 ? -18.893 -0.802 30.665 1.00 88.94 198 CYS A C 1
ATOM 1560 O O . CYS A 1 198 ? -19.706 -0.305 29.905 1.00 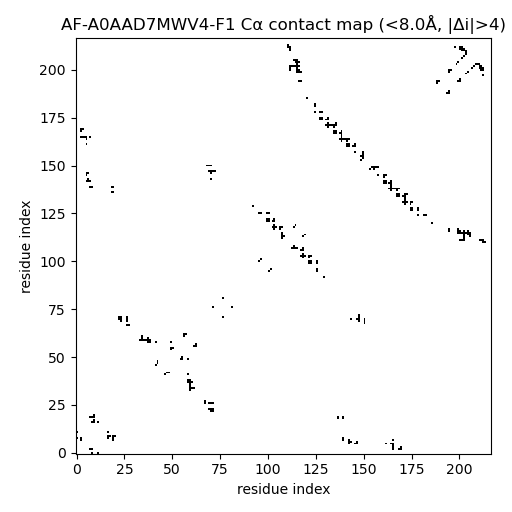88.94 198 CYS A O 1
ATOM 1562 N N . TRP A 1 199 ? -17.644 -0.335 30.783 1.00 89.12 199 TRP A N 1
ATOM 1563 C CA . TRP A 1 199 ? -17.150 0.828 30.038 1.00 89.12 199 TRP A CA 1
ATOM 1564 C C . TRP A 1 199 ? -17.187 0.617 28.518 1.00 89.12 199 TRP A C 1
ATOM 1566 O O . TRP A 1 199 ? -17.590 1.509 27.774 1.00 89.12 199 TRP A O 1
ATOM 1576 N N . CYS A 1 200 ? -16.799 -0.576 28.059 1.00 90.12 200 CYS A N 1
ATOM 1577 C CA . CYS A 1 200 ? -16.831 -0.919 26.644 1.00 90.12 200 CYS A CA 1
ATOM 1578 C C . CYS A 1 200 ? -18.243 -1.221 26.136 1.00 90.12 200 CYS A C 1
ATOM 1580 O O . CYS A 1 200 ? -18.542 -0.874 25.002 1.00 90.12 200 CYS A O 1
ATOM 1582 N N . GLN A 1 201 ? -19.095 -1.853 26.949 1.00 88.25 201 GLN A N 1
ATOM 1583 C CA . GLN A 1 201 ? -20.466 -2.208 26.559 1.00 88.25 201 GLN A CA 1
ATOM 1584 C C . GLN A 1 201 ? -21.454 -1.041 26.576 1.00 88.25 201 GLN A C 1
ATOM 1586 O O . GLN A 1 201 ? -22.527 -1.165 26.005 1.00 88.25 201 GLN A O 1
ATOM 1591 N N . THR A 1 202 ? -21.153 0.052 27.276 1.00 89.62 202 THR A N 1
ATOM 1592 C CA . THR A 1 202 ? -22.002 1.252 27.272 1.00 89.62 202 THR A CA 1
ATOM 1593 C C . THR A 1 202 ? -21.562 2.273 26.228 1.00 89.62 202 THR A C 1
ATOM 1595 O O . THR A 1 202 ? -22.090 3.384 26.215 1.00 89.62 202 THR A O 1
ATOM 1598 N N . ASP A 1 203 ? -20.572 1.942 25.392 1.00 89.06 203 ASP A N 1
ATOM 1599 C CA . ASP A 1 203 ? -19.946 2.869 24.448 1.00 89.06 203 ASP A CA 1
ATOM 1600 C C . ASP A 1 203 ? -19.549 4.195 25.118 1.00 89.06 203 ASP A C 1
ATOM 1602 O O . ASP A 1 203 ? -19.748 5.290 24.580 1.00 89.06 203 ASP A O 1
ATOM 1606 N N . ALA A 1 204 ? -18.974 4.103 26.325 1.00 86.62 204 ALA A N 1
ATOM 1607 C CA . ALA A 1 204 ? -18.643 5.257 27.159 1.00 86.62 204 ALA A CA 1
ATOM 1608 C C . ALA A 1 204 ? -17.690 6.249 26.470 1.00 86.62 204 ALA A C 1
ATOM 1610 O O . ALA A 1 204 ? -17.634 7.417 26.851 1.00 86.62 204 ALA A O 1
ATOM 1611 N N . TYR A 1 205 ? -16.961 5.810 25.441 1.00 83.88 205 TYR A N 1
ATOM 1612 C CA . TYR A 1 205 ? -16.147 6.690 24.608 1.00 83.88 205 TYR A CA 1
ATOM 1613 C C . TYR A 1 205 ? -16.986 7.745 23.868 1.00 83.88 205 TYR A C 1
ATOM 1615 O O . TYR A 1 205 ? -16.603 8.910 23.830 1.00 83.88 205 TYR A O 1
ATOM 1623 N N . GLN A 1 206 ? -18.133 7.352 23.309 1.00 87.19 206 GLN A N 1
ATOM 1624 C CA . GLN A 1 206 ? -19.025 8.245 22.568 1.00 87.19 206 GLN A CA 1
ATOM 1625 C C . GLN A 1 206 ? -20.071 8.898 23.479 1.00 87.19 206 GLN A C 1
ATOM 1627 O O . GLN A 1 206 ? -20.366 10.083 23.333 1.00 87.19 206 GLN A O 1
ATOM 1632 N N . TYR A 1 207 ? -20.648 8.130 24.406 1.00 87.94 207 TYR A N 1
ATOM 1633 C CA . TYR A 1 207 ? -21.790 8.572 25.211 1.00 87.94 207 TYR A CA 1
ATOM 1634 C C . TYR A 1 207 ? -21.421 9.053 26.615 1.00 87.94 207 TYR A C 1
ATOM 1636 O O . TYR A 1 207 ? -22.291 9.552 27.329 1.00 87.94 207 TYR A O 1
ATOM 1644 N N . HIS A 1 208 ? -20.157 8.932 27.030 1.00 86.50 208 HIS A N 1
ATOM 1645 C CA . HIS A 1 208 ? -19.687 9.284 28.370 1.00 86.50 208 HIS A CA 1
ATOM 1646 C C . HIS A 1 208 ? -20.555 8.662 29.480 1.00 86.50 208 HIS A C 1
ATOM 1648 O O . HIS A 1 208 ? -20.440 7.472 29.757 1.00 86.50 208 HIS A O 1
ATOM 1654 N N . GLN A 1 209 ? -21.415 9.461 30.122 1.00 86.38 209 GLN A N 1
ATOM 1655 C CA . GLN A 1 209 ? -22.302 9.032 31.211 1.00 86.38 209 GLN A CA 1
ATOM 1656 C C . GLN A 1 209 ? -23.709 8.631 30.742 1.00 86.38 209 GLN A C 1
ATOM 1658 O O . GLN A 1 209 ? -24.489 8.112 31.533 1.00 86.38 209 GLN A O 1
ATOM 1663 N N . SER A 1 210 ? -24.049 8.871 29.475 1.00 85.44 210 SER A N 1
ATOM 1664 C CA . SER A 1 210 ? -25.374 8.599 28.902 1.00 85.44 210 SER A CA 1
ATOM 1665 C C . SER A 1 210 ? -25.469 7.239 28.204 1.00 85.44 210 SER A C 1
ATOM 1667 O O . SER A 1 210 ? -26.492 6.933 27.595 1.00 85.44 210 SER A O 1
ATOM 1669 N N . GLY A 1 211 ? -24.403 6.439 28.262 1.00 84.25 211 GLY A N 1
ATOM 1670 C CA . GLY A 1 211 ? -24.370 5.092 27.705 1.00 84.25 211 GLY A CA 1
ATOM 1671 C C . GLY A 1 211 ? -25.242 4.123 28.502 1.00 84.25 211 GLY A C 1
ATOM 1672 O O . GLY A 1 211 ? -25.378 4.247 29.719 1.00 84.25 211 GLY A O 1
ATOM 1673 N N . TRP A 1 212 ? -25.814 3.130 27.829 1.00 84.88 212 TRP A N 1
ATOM 1674 C CA . TRP A 1 212 ? -26.630 2.090 28.452 1.00 84.88 212 TRP A CA 1
ATOM 1675 C C . TRP A 1 212 ? -26.157 0.712 27.989 1.00 84.88 212 TRP A C 1
ATOM 1677 O O . TRP A 1 212 ? -25.655 0.563 26.881 1.00 84.88 212 TRP A O 1
ATOM 1687 N N . THR A 1 213 ? -26.296 -0.292 28.851 1.00 85.38 213 THR A N 1
ATOM 1688 C CA . THR A 1 213 ? -26.000 -1.693 28.528 1.00 85.38 213 THR A CA 1
ATOM 1689 C C . THR A 1 213 ? -27.133 -2.571 29.059 1.00 85.38 213 THR A C 1
ATOM 1691 O O . THR A 1 213 ? -27.651 -2.294 30.149 1.00 85.38 213 THR A O 1
ATOM 1694 N N . PRO A 1 214 ? -27.575 -3.602 28.321 1.00 80.25 214 PRO A N 1
ATOM 1695 C CA . PRO A 1 214 ? -28.539 -4.558 28.844 1.00 80.25 214 PRO A CA 1
ATOM 1696 C C . PRO A 1 214 ? -27.932 -5.327 30.025 1.00 80.25 214 PRO A C 1
ATOM 1698 O O . PRO A 1 214 ? -26.943 -6.042 29.883 1.00 80.25 214 PRO A O 1
ATOM 1701 N N . VAL A 1 215 ? -28.551 -5.186 31.199 1.00 79.75 215 VAL A N 1
ATOM 1702 C CA . VAL A 1 215 ? -28.139 -5.875 32.438 1.00 79.75 215 VAL A CA 1
ATOM 1703 C C . VAL A 1 215 ? -28.517 -7.363 32.409 1.00 79.75 215 VAL A C 1
ATOM 1705 O O . VAL A 1 215 ? -27.873 -8.180 33.061 1.00 79.75 215 VAL A O 1
ATOM 1708 N N . PHE A 1 216 ? -29.532 -7.721 31.619 1.00 75.19 216 PHE A N 1
ATOM 1709 C CA . PHE A 1 216 ? -29.977 -9.097 31.411 1.00 75.19 216 PHE A CA 1
ATOM 1710 C C . PHE A 1 216 ? -29.620 -9.520 29.981 1.00 75.19 216 PHE A C 1
ATOM 1712 O O . PHE A 1 216 ? -30.154 -8.953 29.025 1.00 75.19 216 PHE A O 1
ATOM 1719 N N . LYS A 1 217 ? -28.688 -10.469 29.855 1.00 60.53 217 LYS A N 1
ATOM 1720 C CA . LYS A 1 217 ? -28.316 -11.137 28.601 1.00 60.53 217 LYS A CA 1
ATOM 1721 C C . LYS A 1 217 ? -28.821 -12.570 28.603 1.00 60.53 217 LYS A C 1
ATOM 1723 O O . LYS A 1 217 ? -28.769 -13.189 29.689 1.00 60.53 217 LYS A O 1
#

Foldseek 3Di:
DQLQDLLGLVPPDDPVSVLLCLQLVVLVVVLVVLLVVLLVVCVVVVHDDDPDPVSSCVSSVPDPPPDSPSFDDPVPDDPVSVVVVVVVVVVVLCVLCVVLVVQLVVLCVPPWNACFPRSVLSVLLSVLLVLLVVLLSQLSVLSSVQVSVCSVPVPDDRPPSSVSSSVSNVVSVVSVVVSVVSVVVSVVCVVVCVCVDPCRQQRCVVQVVNGDHPPDD